Protein AF-A0A377LMZ3-F1 (afdb_monomer_lite)

Sequence (235 aa):
MSCTGVCRVRSGKPAIGLTKDKQGDSKVRIDGTDGHKVAELALLMPMQLITPEGFTLLNGGPKYRRAFLDWGCFHNEAGFFNAWSNLKRLLKQRNAALRQVTRYAQLRPWDMELIPLAEQISRWRAEYSAGIAEDMADTCKQFLPEFSLTFSFQRGWEKETDYAEVLERNFERDRMLTYTAHGPHKADFRIRADGAPVEDTLSRGQLKAPDVRAAPGAGGVPHPRKRATLPVPDR

Foldseek 3Di:
DKDKDWDDDPPDAWTWIWIADPVGDIWIDTNRDTDDDPVVVCVRDVDFDDDLVLLCCQQPPQQSVLVLLLVLLVVVPVCSVVLVVVLVVLQVVLLQVLQPDDDPVSSVVSCVSNQVSQVVNLVSSVVSQVVLQVQLQVQCCVLPVVWDKDKDKDQFDDPVDRVSCVCNVCSVVCSVVSGDNGTNSRIGIFMDTPNHGCNPVPDPVSSSRSSVCSRPPNPDDPDPDDDDDDDDDDD

Structure (mmCIF, N/CA/C/O backbone):
data_AF-A0A377LMZ3-F1
#
_entry.id   AF-A0A377LMZ3-F1
#
loop_
_atom_site.group_PDB
_atom_site.id
_atom_site.type_symbol
_atom_site.label_atom_id
_atom_site.label_alt_id
_atom_site.label_comp_id
_atom_site.label_asym_id
_atom_site.label_entity_id
_atom_site.label_seq_id
_atom_site.pdbx_PDB_ins_code
_atom_site.Cartn_x
_atom_site.Cartn_y
_atom_site.Cartn_z
_atom_site.occupancy
_atom_site.B_iso_or_equiv
_atom_site.auth_seq_id
_atom_site.auth_comp_id
_atom_site.auth_asym_id
_atom_site.auth_atom_id
_atom_site.pdbx_PDB_model_num
ATOM 1 N N . MET A 1 1 ? 25.902 10.892 24.818 1.00 48.25 1 MET A N 1
ATOM 2 C CA . MET A 1 1 ? 24.601 10.549 25.426 1.00 48.25 1 MET A CA 1
ATOM 3 C C . MET A 1 1 ? 23.815 9.700 24.450 1.00 48.25 1 MET A C 1
ATOM 5 O O . MET A 1 1 ? 23.139 10.237 23.585 1.00 48.25 1 MET A O 1
ATOM 9 N N . SER A 1 2 ? 24.025 8.391 24.536 1.00 39.91 2 SER A N 1
ATOM 10 C CA . SER A 1 2 ? 23.136 7.352 24.019 1.00 39.91 2 SER A CA 1
ATOM 11 C C . SER A 1 2 ? 22.056 7.090 25.070 1.00 39.91 2 SER A C 1
ATOM 13 O O . SER A 1 2 ? 22.340 7.192 26.264 1.00 39.91 2 SER A O 1
ATOM 15 N N . CYS A 1 3 ? 20.834 6.782 24.643 1.00 44.41 3 CYS A N 1
ATOM 16 C CA . CYS A 1 3 ? 19.772 6.349 25.548 1.00 44.41 3 CYS A CA 1
ATOM 17 C C . CYS A 1 3 ? 19.731 4.818 25.515 1.00 44.41 3 CYS A C 1
ATOM 19 O O . CYS A 1 3 ? 19.605 4.230 24.436 1.00 44.41 3 CYS A O 1
ATOM 21 N N . THR A 1 4 ? 19.877 4.183 26.676 1.00 47.16 4 THR A N 1
ATOM 22 C CA . THR A 1 4 ? 19.834 2.724 26.816 1.00 47.16 4 THR A CA 1
ATOM 23 C C . THR A 1 4 ? 18.648 2.359 27.692 1.00 47.16 4 THR A C 1
ATOM 25 O O . THR A 1 4 ? 18.601 2.744 28.858 1.00 47.16 4 THR A O 1
ATOM 28 N N . GLY A 1 5 ? 17.698 1.615 27.129 1.00 54.75 5 GLY A N 1
ATOM 29 C CA . GLY A 1 5 ? 16.582 1.026 27.860 1.00 54.75 5 GLY A CA 1
ATOM 30 C C . GLY A 1 5 ? 16.789 -0.477 28.000 1.00 54.75 5 GLY A C 1
ATOM 31 O O . GLY A 1 5 ? 17.019 -1.170 27.009 1.00 54.75 5 GLY A O 1
ATOM 32 N N . VAL A 1 6 ? 16.706 -0.994 29.225 1.00 55.31 6 VAL A N 1
ATOM 33 C CA . VAL A 1 6 ? 16.722 -2.437 29.496 1.00 55.31 6 VAL A CA 1
ATOM 34 C C . VAL A 1 6 ? 15.388 -2.802 30.124 1.00 55.31 6 VAL A C 1
ATOM 36 O O . VAL A 1 6 ? 15.045 -2.289 31.188 1.00 55.31 6 VAL A O 1
ATOM 39 N N . CYS A 1 7 ? 14.632 -3.681 29.469 1.00 55.28 7 CYS A N 1
ATOM 40 C CA . CYS A 1 7 ? 13.392 -4.217 30.012 1.00 55.28 7 CYS A CA 1
ATOM 41 C C . CYS A 1 7 ? 13.627 -5.674 30.409 1.00 55.28 7 CYS A C 1
ATOM 43 O O . CYS A 1 7 ? 14.009 -6.509 29.587 1.00 55.28 7 CYS A O 1
ATOM 45 N N . ARG A 1 8 ? 13.418 -5.982 31.691 1.00 53.78 8 ARG A N 1
ATOM 46 C CA . ARG A 1 8 ? 13.524 -7.341 32.221 1.00 53.78 8 ARG A CA 1
ATOM 47 C C . ARG A 1 8 ? 12.121 -7.809 32.599 1.00 53.78 8 ARG A C 1
ATOM 49 O O . ARG A 1 8 ? 11.557 -7.347 33.588 1.00 53.78 8 ARG A O 1
ATOM 56 N N . VAL A 1 9 ? 11.540 -8.694 31.793 1.00 55.03 9 VAL A N 1
ATOM 57 C CA .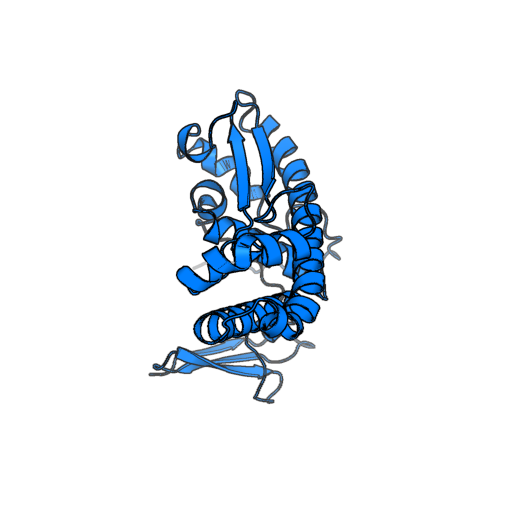 VAL A 1 9 ? 10.220 -9.277 32.071 1.00 55.03 9 VAL A CA 1
ATOM 58 C C . VAL A 1 9 ? 10.392 -10.433 33.073 1.00 55.03 9 VAL A C 1
ATOM 60 O O . VAL A 1 9 ? 11.371 -11.172 33.000 1.00 55.03 9 VAL A O 1
ATOM 63 N N . ARG A 1 10 ? 9.495 -10.562 34.065 1.00 49.09 10 ARG A N 1
ATOM 64 C CA . ARG A 1 10 ? 9.593 -11.569 35.149 1.00 49.09 10 ARG A CA 1
ATOM 65 C C . ARG A 1 10 ? 9.700 -13.017 34.625 1.00 49.09 10 ARG A C 1
ATOM 67 O O . ARG A 1 10 ? 9.138 -13.341 33.585 1.00 49.09 10 ARG A O 1
ATOM 74 N N . SER A 1 11 ? 10.414 -13.835 35.411 1.00 45.69 11 SER A N 1
ATOM 75 C CA . SER A 1 11 ? 10.822 -15.247 35.240 1.00 45.69 11 SER A CA 1
ATOM 76 C C . SER A 1 11 ? 10.240 -16.018 34.044 1.00 45.69 11 SER A C 1
ATOM 78 O O . SER A 1 11 ? 9.044 -16.308 34.009 1.00 45.69 11 SER A O 1
ATOM 80 N N . GLY A 1 12 ? 11.132 -16.440 33.138 1.00 57.97 12 GLY A N 1
ATOM 81 C CA . GLY A 1 12 ? 10.846 -17.344 32.014 1.00 57.97 12 GLY A CA 1
ATOM 82 C C . GLY A 1 12 ? 10.756 -16.680 30.635 1.00 57.97 12 GLY A C 1
ATOM 83 O O . GLY A 1 12 ? 10.455 -17.366 29.665 1.00 57.97 12 GLY A O 1
ATOM 84 N N . LYS A 1 13 ? 11.003 -15.367 30.526 1.00 63.09 13 LYS A N 1
ATOM 85 C CA . LYS A 1 13 ? 11.008 -14.619 29.256 1.00 63.09 13 LYS A CA 1
ATOM 86 C C . LYS A 1 13 ? 12.387 -14.007 28.966 1.00 63.09 13 LYS A C 1
ATOM 88 O O . LYS A 1 13 ? 13.080 -13.664 29.928 1.00 63.09 13 LYS A O 1
ATOM 93 N N . PRO A 1 14 ? 12.762 -13.850 27.682 1.00 70.06 14 PRO A N 1
ATOM 94 C CA . PRO A 1 14 ? 14.078 -13.359 27.294 1.00 70.06 14 PRO A CA 1
ATOM 95 C C . PRO A 1 14 ? 14.317 -11.920 27.774 1.00 70.06 14 PRO A C 1
ATOM 97 O O . PRO A 1 14 ? 13.410 -11.082 27.757 1.00 70.06 14 PRO A O 1
ATOM 100 N N . ALA A 1 15 ? 15.540 -11.621 28.207 1.00 73.56 15 ALA A N 1
ATOM 101 C CA . ALA A 1 15 ? 15.971 -10.281 28.587 1.00 73.56 15 ALA A CA 1
ATOM 102 C C . ALA A 1 15 ? 16.190 -9.422 27.336 1.00 73.56 15 ALA A C 1
ATOM 104 O O . ALA A 1 15 ? 16.915 -9.820 26.428 1.00 73.56 15 ALA A O 1
ATOM 105 N N . ILE A 1 16 ? 15.600 -8.225 27.295 1.00 77.06 16 ILE A N 1
ATOM 106 C CA . ILE A 1 16 ? 15.625 -7.364 26.108 1.00 77.06 16 ILE A CA 1
ATOM 107 C C . ILE A 1 16 ? 16.355 -6.053 26.414 1.00 77.06 16 ILE A C 1
ATOM 109 O O . ILE A 1 16 ? 16.041 -5.349 27.379 1.00 77.06 16 ILE A O 1
ATOM 113 N N . GLY A 1 17 ? 17.319 -5.706 25.563 1.00 76.75 17 GLY A N 1
ATOM 114 C CA . GLY A 1 17 ? 18.027 -4.430 25.566 1.00 76.75 17 GLY A CA 1
ATOM 115 C C . GLY A 1 17 ? 17.831 -3.683 24.250 1.00 76.75 17 GLY A C 1
ATOM 116 O O . GLY A 1 17 ? 17.966 -4.264 23.175 1.00 76.75 17 GLY A O 1
ATOM 117 N N . LEU A 1 18 ? 17.544 -2.386 24.331 1.00 80.38 18 LEU A N 1
ATOM 118 C CA . LEU A 1 18 ? 17.517 -1.485 23.182 1.00 80.38 18 LEU A CA 1
ATOM 119 C C . LEU A 1 18 ? 18.403 -0.277 23.487 1.00 80.38 18 LEU A C 1
ATOM 121 O O . LEU A 1 18 ? 18.153 0.474 24.432 1.00 80.38 18 LEU A O 1
ATOM 125 N N . THR A 1 19 ? 19.419 -0.074 22.657 1.00 79.50 19 THR A N 1
ATOM 126 C CA . THR A 1 19 ? 20.294 1.098 22.719 1.00 79.50 19 THR A CA 1
ATOM 127 C C . THR A 1 19 ? 20.114 1.901 21.450 1.00 79.50 19 THR A C 1
ATOM 129 O O . THR A 1 19 ? 20.263 1.358 20.356 1.00 79.50 19 THR A O 1
ATOM 132 N N . LYS A 1 20 ? 19.838 3.197 21.586 1.00 78.62 20 LYS A N 1
ATOM 133 C CA . LYS A 1 20 ? 19.799 4.118 20.452 1.00 78.62 20 LYS A CA 1
ATOM 134 C C . LYS A 1 20 ? 20.923 5.134 20.577 1.00 78.62 20 LYS A C 1
ATOM 136 O O . LYS A 1 20 ? 21.078 5.778 21.623 1.00 78.62 20 LYS A O 1
ATOM 141 N N . ASP A 1 21 ? 21.731 5.246 19.533 1.00 78.44 21 ASP A N 1
ATOM 142 C CA . ASP A 1 21 ? 22.785 6.249 19.479 1.00 78.44 21 ASP A CA 1
ATOM 143 C C . ASP A 1 21 ? 22.263 7.606 18.976 1.00 78.44 21 ASP A C 1
ATOM 145 O O . ASP A 1 21 ? 21.092 7.771 18.624 1.00 78.44 21 ASP A O 1
ATOM 149 N N . LYS A 1 22 ? 23.139 8.616 18.984 1.00 72.44 22 LYS A N 1
ATOM 150 C CA . LYS A 1 22 ? 22.799 9.974 18.534 1.00 72.44 22 LYS A CA 1
ATOM 151 C C . LYS A 1 22 ? 22.631 10.093 17.017 1.00 72.44 22 LYS A C 1
ATOM 153 O O . LYS A 1 22 ? 22.067 11.083 16.565 1.00 72.44 22 LYS A O 1
ATOM 158 N N . GLN A 1 23 ? 23.144 9.133 16.253 1.00 73.25 23 GLN A N 1
ATOM 159 C CA . GLN A 1 23 ? 23.053 9.098 14.792 1.00 73.25 23 GLN A CA 1
ATOM 160 C C . GLN A 1 23 ? 21.750 8.421 14.334 1.00 73.25 23 GLN A C 1
ATOM 162 O O . GLN A 1 23 ? 21.361 8.544 13.176 1.00 73.25 23 GLN A O 1
ATOM 167 N N . GLY A 1 24 ? 21.016 7.811 15.272 1.00 67.19 24 GLY A N 1
ATOM 168 C CA . GLY A 1 24 ? 19.709 7.200 15.062 1.00 67.19 24 GLY A CA 1
ATOM 169 C C . GLY A 1 24 ? 19.762 5.678 14.963 1.00 67.19 24 GLY A C 1
ATOM 170 O O . GLY A 1 24 ? 18.698 5.050 14.910 1.00 67.19 24 GLY A O 1
ATOM 171 N N . ASP A 1 25 ? 20.957 5.088 15.005 1.00 74.12 25 ASP A N 1
ATOM 172 C CA . ASP A 1 25 ? 21.132 3.650 14.912 1.00 74.12 25 ASP A CA 1
ATOM 173 C C . ASP A 1 25 ? 20.669 2.974 16.198 1.00 74.12 25 ASP A C 1
ATOM 175 O O . ASP A 1 25 ? 20.927 3.410 17.325 1.00 74.12 25 ASP A O 1
ATOM 179 N N . SER A 1 26 ? 19.916 1.895 16.003 1.00 78.81 26 SER A N 1
ATOM 180 C CA . SER A 1 26 ? 19.305 1.117 17.072 1.00 78.81 26 SER A CA 1
ATOM 181 C C . SER A 1 26 ? 19.997 -0.237 17.159 1.00 78.81 26 SER A C 1
ATOM 183 O O . SER A 1 26 ? 19.956 -1.017 16.210 1.00 78.81 26 SER A O 1
ATOM 185 N N . LYS A 1 27 ? 20.619 -0.524 18.304 1.00 78.62 27 LYS A N 1
ATOM 186 C CA . LYS A 1 27 ? 21.172 -1.838 18.638 1.00 78.62 27 LYS A CA 1
ATOM 187 C C . LYS A 1 27 ? 20.204 -2.570 19.552 1.00 78.62 27 LYS A C 1
ATOM 189 O O . LYS A 1 27 ? 19.821 -2.047 20.598 1.00 78.62 27 LYS A O 1
ATOM 194 N N . VAL A 1 28 ? 19.828 -3.773 19.144 1.00 82.31 28 VAL A N 1
ATOM 195 C CA . VAL A 1 28 ? 18.911 -4.641 19.878 1.00 82.31 28 VAL A CA 1
ATOM 196 C C . VAL A 1 28 ? 19.675 -5.834 20.418 1.00 82.31 28 VAL A C 1
ATOM 198 O O . VAL A 1 28 ? 20.457 -6.446 19.689 1.00 82.31 28 VAL A O 1
ATOM 201 N N . ARG A 1 29 ? 19.401 -6.165 21.679 1.00 79.62 29 ARG A N 1
ATOM 202 C CA . ARG A 1 29 ? 19.954 -7.311 22.386 1.00 79.62 29 ARG A CA 1
ATOM 203 C C . ARG A 1 29 ? 18.831 -8.171 22.953 1.00 79.62 29 ARG A C 1
ATOM 205 O O . ARG A 1 29 ? 17.946 -7.635 23.617 1.00 79.62 29 ARG A O 1
ATOM 212 N N . ILE A 1 30 ? 18.877 -9.478 22.717 1.00 79.38 30 ILE A N 1
ATOM 213 C CA . ILE A 1 30 ? 17.914 -10.460 23.241 1.00 79.38 30 ILE A CA 1
ATOM 214 C C . ILE A 1 30 ? 18.735 -11.542 23.949 1.00 79.38 30 ILE A C 1
ATOM 216 O O . ILE A 1 30 ? 19.643 -12.086 23.347 1.00 79.38 30 ILE A O 1
ATOM 220 N N . ASP A 1 31 ? 18.522 -11.787 25.243 1.00 75.19 31 ASP A N 1
ATOM 221 C CA . ASP A 1 31 ? 19.286 -12.765 26.049 1.00 75.19 31 ASP A CA 1
ATOM 222 C C . ASP A 1 31 ? 20.820 -12.662 25.943 1.00 75.19 31 ASP A C 1
ATOM 224 O O . ASP A 1 31 ? 21.558 -13.629 26.116 1.00 75.19 31 ASP A O 1
ATOM 228 N N . GLY A 1 32 ? 21.328 -11.453 25.698 1.00 71.31 32 GLY A N 1
ATOM 229 C CA . GLY A 1 32 ? 22.763 -11.202 25.572 1.00 71.31 32 GLY A CA 1
ATOM 230 C C . GLY A 1 32 ? 23.310 -11.279 24.144 1.00 71.31 32 GLY A C 1
ATOM 231 O O . GLY A 1 32 ? 24.444 -10.849 23.943 1.00 71.31 32 GLY A O 1
ATOM 232 N N . THR A 1 33 ? 22.529 -11.731 23.157 1.00 76.12 33 THR A N 1
ATOM 233 C CA . THR A 1 33 ? 22.937 -11.752 21.743 1.00 76.12 33 THR A CA 1
ATOM 234 C C . THR A 1 33 ? 22.583 -10.448 21.033 1.00 76.12 33 THR A C 1
ATOM 236 O O . THR A 1 33 ? 21.499 -9.900 21.228 1.00 76.12 33 THR A O 1
ATOM 239 N N . ASP A 1 34 ? 23.512 -9.938 20.219 1.00 77.56 34 ASP A N 1
ATOM 240 C CA . ASP A 1 34 ? 23.347 -8.737 19.388 1.00 77.56 34 ASP A CA 1
ATOM 241 C C . ASP A 1 34 ? 22.956 -9.111 17.942 1.00 77.56 34 ASP A C 1
ATOM 243 O O . ASP A 1 34 ? 23.071 -10.262 17.530 1.00 77.56 34 ASP A O 1
ATOM 247 N N . GLY A 1 35 ? 22.532 -8.124 17.142 1.00 72.06 35 GLY A N 1
ATOM 248 C CA . GLY A 1 35 ? 22.248 -8.301 15.705 1.00 72.06 35 GLY A CA 1
ATOM 249 C C . GLY A 1 35 ? 20.771 -8.507 15.357 1.00 72.06 35 GLY A C 1
ATOM 250 O O . GLY A 1 35 ? 20.427 -8.664 14.187 1.00 72.06 35 GLY A O 1
ATOM 251 N N . HIS A 1 36 ? 19.896 -8.446 16.357 1.00 73.81 36 HIS A N 1
ATOM 252 C CA . HIS A 1 36 ? 18.453 -8.541 16.170 1.00 73.81 36 HIS A CA 1
ATOM 253 C C . HIS A 1 36 ? 17.871 -7.257 15.576 1.00 73.81 36 HIS A C 1
ATOM 255 O O . HIS A 1 36 ? 18.342 -6.143 15.833 1.00 73.81 36 HIS A O 1
ATOM 261 N N . LYS A 1 37 ? 16.806 -7.387 14.787 1.00 73.88 37 LYS A N 1
ATOM 262 C CA . LYS A 1 37 ? 16.045 -6.228 14.309 1.00 73.88 37 LYS A CA 1
ATOM 263 C C . LYS A 1 37 ? 15.103 -5.740 15.405 1.00 73.88 37 LYS A C 1
ATOM 265 O O . LYS A 1 37 ? 14.508 -6.535 16.121 1.00 73.88 37 LYS A O 1
ATOM 270 N N . VAL A 1 38 ? 14.866 -4.427 15.472 1.00 72.69 38 VAL A N 1
ATOM 271 C CA . VAL A 1 38 ? 13.886 -3.827 16.410 1.00 72.69 38 VAL A CA 1
ATOM 272 C C . VAL A 1 38 ? 12.502 -4.470 16.269 1.00 72.69 38 VAL A C 1
ATOM 274 O O . VAL A 1 38 ? 11.791 -4.623 17.253 1.00 72.69 38 VAL A O 1
ATOM 277 N N . ALA A 1 39 ? 12.140 -4.910 15.063 1.00 70.75 39 ALA A N 1
ATOM 278 C CA . ALA A 1 39 ? 10.884 -5.605 14.808 1.00 70.75 39 ALA A CA 1
ATOM 279 C C . ALA A 1 39 ? 10.769 -6.981 15.491 1.00 70.75 39 ALA A C 1
ATOM 281 O O . ALA A 1 39 ? 9.661 -7.392 15.814 1.00 70.75 39 ALA A O 1
ATOM 282 N N . GLU A 1 40 ? 11.878 -7.679 15.757 1.00 71.69 40 GLU A N 1
ATOM 283 C CA . GLU A 1 40 ? 11.852 -8.958 16.486 1.00 71.69 40 GLU A CA 1
ATOM 284 C C . GLU A 1 40 ? 11.408 -8.759 17.942 1.00 71.69 40 GLU A C 1
ATOM 286 O O . GLU A 1 40 ? 10.761 -9.629 18.520 1.00 71.69 40 GLU A O 1
ATOM 291 N N . LEU A 1 41 ? 11.659 -7.576 18.517 1.00 71.94 41 LEU A N 1
ATOM 292 C CA . LEU A 1 41 ? 11.175 -7.233 19.856 1.00 71.94 41 LEU A CA 1
ATOM 293 C C . LEU A 1 41 ? 9.648 -7.194 19.935 1.00 71.94 41 LEU A C 1
ATOM 295 O O . LEU A 1 41 ? 9.091 -7.543 20.974 1.00 71.94 41 LEU A O 1
ATOM 299 N N . ALA A 1 42 ? 8.977 -6.800 18.849 1.00 67.19 42 ALA A N 1
ATOM 300 C CA . ALA A 1 42 ? 7.519 -6.735 18.802 1.00 67.19 42 ALA A CA 1
ATOM 301 C C . ALA A 1 42 ? 6.871 -8.129 18.896 1.00 67.19 42 ALA A C 1
ATOM 303 O O . ALA A 1 42 ? 5.760 -8.246 19.400 1.00 67.19 42 ALA A O 1
ATOM 304 N N . LEU A 1 43 ? 7.579 -9.190 18.483 1.00 67.50 43 LEU A N 1
ATOM 305 C CA . LEU A 1 43 ? 7.120 -10.578 18.631 1.00 67.50 43 LEU A CA 1
ATOM 306 C C . LEU A 1 43 ? 7.296 -11.103 20.065 1.00 67.50 43 LEU A C 1
ATOM 308 O O . LEU A 1 43 ? 6.503 -11.915 20.534 1.00 67.50 43 LEU A O 1
ATOM 312 N N . LEU A 1 44 ? 8.334 -10.645 20.772 1.00 69.88 44 LEU A N 1
ATOM 313 C CA . LEU A 1 44 ? 8.655 -11.097 22.132 1.00 69.88 44 LEU A CA 1
ATOM 314 C C . LEU A 1 44 ? 7.890 -10.337 23.219 1.00 69.88 44 LEU A C 1
ATOM 316 O O . LEU A 1 44 ? 7.664 -10.861 24.315 1.00 69.88 44 LEU A O 1
ATOM 320 N N . MET A 1 45 ? 7.497 -9.100 22.925 1.00 65.44 45 MET A N 1
ATOM 321 C CA . MET A 1 45 ? 6.750 -8.239 23.830 1.00 65.44 45 MET A CA 1
ATOM 322 C C . MET A 1 45 ? 5.464 -7.761 23.156 1.00 65.44 45 MET A C 1
ATOM 324 O O . MET A 1 45 ? 5.449 -6.663 22.600 1.00 65.44 45 MET A O 1
ATOM 328 N N . PRO A 1 46 ? 4.367 -8.537 23.242 1.00 57.75 46 PRO A N 1
ATOM 329 C CA . PRO A 1 46 ? 3.050 -8.018 22.906 1.00 57.75 46 PRO A CA 1
ATOM 330 C C . PRO A 1 46 ? 2.717 -6.899 23.899 1.00 57.75 46 PRO A C 1
ATOM 332 O O . PRO A 1 46 ? 2.347 -7.146 25.048 1.00 57.75 46 PRO A O 1
ATOM 335 N N . MET A 1 47 ? 2.937 -5.658 23.473 1.00 54.66 47 MET A N 1
ATOM 336 C CA . MET A 1 47 ? 2.690 -4.452 24.251 1.00 54.66 47 MET A CA 1
ATOM 337 C C . MET A 1 47 ? 1.624 -3.621 23.545 1.00 54.66 47 MET A C 1
ATOM 339 O O . MET A 1 47 ? 1.780 -3.247 22.385 1.00 54.66 47 MET A O 1
ATOM 343 N N . GLN A 1 48 ? 0.537 -3.329 24.253 1.00 48.56 48 GLN A N 1
ATOM 344 C CA . GLN A 1 48 ? -0.504 -2.440 23.761 1.00 48.56 48 GLN A CA 1
ATOM 345 C C . GLN A 1 48 ? -0.235 -1.040 24.308 1.00 48.56 48 GLN A C 1
ATOM 347 O O . GLN A 1 48 ? -0.348 -0.796 25.509 1.00 48.56 48 GLN A O 1
ATOM 352 N N . LEU A 1 49 ? 0.160 -0.128 23.424 1.00 46.19 49 LEU A N 1
ATOM 353 C CA . LEU A 1 49 ? 0.301 1.280 23.761 1.00 46.19 49 LEU A CA 1
ATOM 354 C C . LEU A 1 49 ? -1.052 1.964 23.537 1.00 46.19 49 LEU A C 1
ATOM 356 O O . LEU A 1 49 ? -1.484 2.123 22.400 1.00 46.19 49 LEU A O 1
ATOM 360 N N . ILE A 1 50 ? -1.719 2.353 24.622 1.00 44.94 50 ILE A N 1
ATOM 361 C CA . ILE A 1 50 ? -2.913 3.202 24.567 1.00 44.94 50 ILE A CA 1
ATOM 362 C C . ILE A 1 50 ? -2.425 4.637 24.719 1.00 44.94 50 ILE A C 1
ATOM 364 O O . ILE A 1 50 ? -2.190 5.101 25.835 1.00 44.94 50 ILE A O 1
ATOM 368 N N . THR A 1 51 ? -2.216 5.325 23.603 1.00 46.34 51 THR A N 1
ATOM 369 C CA . THR A 1 51 ? -1.963 6.765 23.629 1.00 46.34 51 THR A CA 1
ATOM 370 C C . THR A 1 51 ? -3.235 7.551 23.305 1.00 46.34 51 THR A C 1
ATOM 372 O O . THR A 1 51 ? -4.129 7.031 22.636 1.00 46.34 51 THR A O 1
ATOM 375 N N . PRO A 1 52 ? -3.342 8.822 23.735 1.00 42.59 52 PRO A N 1
ATOM 376 C CA . PRO A 1 52 ? -4.449 9.708 23.362 1.00 42.59 52 PRO A CA 1
ATOM 377 C C . PRO A 1 52 ? -4.547 10.000 21.850 1.00 42.59 52 PRO A C 1
ATOM 379 O O . PRO A 1 52 ? -5.447 10.727 21.435 1.00 42.59 52 PRO A O 1
ATOM 382 N N . GLU A 1 53 ? -3.621 9.484 21.029 1.00 46.56 53 GLU A N 1
ATOM 383 C CA . GLU A 1 53 ? -3.493 9.792 19.600 1.00 46.56 53 GLU A CA 1
ATOM 384 C C . GLU A 1 53 ? -4.250 8.844 18.659 1.00 46.56 53 GLU A C 1
ATOM 386 O O . GLU A 1 53 ? -4.042 8.926 17.444 1.00 46.56 53 GLU A O 1
ATOM 391 N N . GLY A 1 54 ? -5.143 7.978 19.146 1.00 49.47 54 GLY A N 1
ATOM 392 C CA . GLY A 1 54 ? -6.001 7.174 18.258 1.00 49.47 54 GLY A CA 1
ATOM 393 C C . GLY A 1 54 ? -6.817 8.034 17.260 1.00 49.47 54 GLY A C 1
ATOM 394 O O . GLY A 1 54 ? -7.087 7.631 16.127 1.00 49.47 54 GLY A O 1
ATOM 395 N N . PHE A 1 55 ? -7.001 9.318 17.591 1.00 50.44 55 PHE A N 1
ATOM 396 C CA . PHE A 1 55 ? -7.447 10.410 16.719 1.00 50.44 55 PHE A CA 1
ATOM 397 C C . PHE A 1 55 ? -6.765 10.442 15.335 1.00 50.44 55 PHE A C 1
ATOM 399 O O . PHE A 1 55 ? -7.338 10.917 14.356 1.00 50.44 55 PHE A O 1
ATOM 406 N N . THR A 1 56 ? -5.541 9.922 15.227 1.00 58.28 56 THR A N 1
ATOM 407 C CA . THR A 1 56 ? -4.748 9.885 13.991 1.00 58.28 56 THR A CA 1
ATOM 408 C C . THR A 1 56 ? -5.268 8.857 12.978 1.00 58.28 56 THR A C 1
ATOM 410 O O . THR A 1 56 ? -4.956 8.966 11.795 1.00 58.28 56 THR A O 1
ATOM 413 N N . LEU A 1 57 ? -6.071 7.868 13.387 1.00 63.53 57 LEU A N 1
ATOM 414 C CA . LEU A 1 57 ? -6.725 6.966 12.433 1.00 63.53 57 LEU A CA 1
ATOM 415 C C . LEU A 1 57 ? -7.820 7.697 11.648 1.00 63.53 57 LEU A C 1
ATOM 417 O O . LEU A 1 57 ? -7.941 7.507 10.440 1.00 63.53 57 LEU A O 1
ATOM 421 N N . LEU A 1 58 ? -8.589 8.545 12.333 1.00 64.00 58 LEU A N 1
ATOM 422 C CA . LEU A 1 58 ? -9.702 9.274 11.734 1.00 64.00 58 LEU A CA 1
ATOM 423 C C . LEU A 1 58 ? -9.226 10.553 11.040 1.00 64.00 58 LEU A C 1
ATOM 425 O O . LEU A 1 58 ? -9.585 10.759 9.892 1.00 64.00 58 LEU A O 1
ATOM 429 N N . ASN A 1 59 ? -8.349 11.339 11.671 1.00 64.50 59 ASN A N 1
ATOM 430 C CA . ASN A 1 59 ? -7.896 12.636 11.142 1.00 64.50 59 ASN A CA 1
ATOM 431 C C . ASN A 1 59 ? -6.509 12.603 10.490 1.00 64.50 59 ASN A C 1
ATOM 433 O O . ASN A 1 59 ? -6.016 13.614 9.988 1.00 64.50 59 ASN A O 1
ATOM 437 N N . GLY A 1 60 ? -5.812 11.470 10.551 1.00 65.81 60 GLY A N 1
ATOM 438 C CA . GLY A 1 60 ? -4.531 11.319 9.880 1.00 65.81 60 GLY A CA 1
ATOM 439 C C . GLY A 1 60 ? -4.735 10.963 8.416 1.00 65.81 60 GLY A C 1
ATOM 440 O O . GLY A 1 60 ? -5.544 10.105 8.074 1.00 65.81 60 GLY A O 1
ATOM 441 N N . GLY A 1 61 ? -3.930 11.568 7.541 1.00 80.88 61 GLY A N 1
ATOM 442 C CA . GLY A 1 61 ? -3.945 11.225 6.122 1.00 80.88 61 GLY A CA 1
ATOM 443 C C . GLY A 1 61 ? -3.594 9.748 5.844 1.00 80.88 61 GLY A C 1
ATOM 444 O O . GLY A 1 61 ? -3.144 9.021 6.738 1.00 80.88 61 GLY A O 1
ATOM 445 N N . PRO A 1 62 ? -3.668 9.301 4.574 1.00 86.00 62 PRO A N 1
ATOM 446 C CA . PRO A 1 62 ? -3.548 7.888 4.176 1.00 86.00 62 PRO A CA 1
ATOM 447 C C . PRO A 1 62 ? -2.310 7.147 4.707 1.00 86.00 62 PRO A C 1
ATOM 449 O O . PRO A 1 62 ? -2.303 5.926 4.847 1.00 86.00 62 PRO A O 1
ATOM 452 N N . LYS A 1 63 ? -1.227 7.877 5.008 1.00 85.00 63 LYS A N 1
ATOM 453 C CA . LYS A 1 63 ? -0.014 7.326 5.624 1.00 85.00 63 LYS A CA 1
ATOM 454 C C . LYS A 1 63 ? -0.293 6.701 6.995 1.00 85.00 63 LYS A C 1
ATOM 456 O O . LYS A 1 63 ? 0.220 5.618 7.258 1.00 85.00 63 LYS A O 1
ATOM 461 N N . TYR A 1 64 ? -1.064 7.375 7.845 1.00 83.06 64 TYR A N 1
ATOM 462 C CA . TYR A 1 64 ? -1.359 6.911 9.200 1.00 83.06 64 TYR A CA 1
ATOM 463 C C . TYR A 1 64 ? -2.344 5.747 9.180 1.00 83.06 64 TYR A C 1
ATOM 465 O O . TYR A 1 64 ? -2.088 4.727 9.811 1.00 83.06 64 TYR A O 1
ATOM 473 N N . ARG A 1 65 ? -3.389 5.839 8.353 1.00 86.69 65 ARG A N 1
ATOM 474 C CA . ARG A 1 65 ? -4.376 4.763 8.178 1.00 86.69 65 ARG A CA 1
ATOM 475 C C . ARG A 1 65 ? -3.754 3.477 7.639 1.00 86.69 65 ARG A C 1
ATOM 477 O O . ARG A 1 65 ? -4.020 2.397 8.155 1.00 86.69 65 ARG A O 1
ATOM 484 N N . ARG A 1 66 ? -2.833 3.580 6.672 1.00 90.44 66 ARG A N 1
ATOM 485 C CA . ARG A 1 66 ? -2.026 2.426 6.241 1.00 90.44 66 ARG A CA 1
ATOM 486 C C . ARG A 1 66 ? -1.147 1.868 7.351 1.00 90.44 66 ARG A C 1
ATOM 488 O O . ARG A 1 66 ? -1.048 0.657 7.461 1.00 90.44 66 ARG A O 1
ATOM 495 N N . ALA A 1 67 ? -0.488 2.723 8.133 1.00 85.88 67 ALA A N 1
ATOM 496 C CA . ALA A 1 67 ? 0.370 2.265 9.224 1.00 85.88 67 ALA A CA 1
ATOM 497 C C . ALA A 1 67 ? -0.437 1.523 10.301 1.00 85.88 67 ALA A C 1
ATOM 499 O O . ALA A 1 67 ? 0.032 0.513 10.816 1.00 85.88 67 ALA A O 1
ATOM 500 N N . PHE A 1 68 ? -1.659 1.981 10.581 1.00 84.94 68 PHE A N 1
ATOM 501 C CA . PHE A 1 68 ? -2.604 1.292 11.454 1.00 84.94 68 PHE A CA 1
ATOM 502 C C . PHE A 1 68 ? -2.994 -0.087 10.904 1.00 84.94 68 PHE A C 1
ATOM 504 O O . PHE A 1 68 ? -2.883 -1.079 11.622 1.00 84.94 68 PHE A O 1
ATOM 511 N N . LEU A 1 69 ? -3.371 -0.176 9.621 1.00 88.88 69 LEU A N 1
ATOM 512 C CA . LEU A 1 69 ? -3.654 -1.468 8.987 1.00 88.88 69 LEU A CA 1
ATOM 513 C C . LEU A 1 69 ? -2.435 -2.399 9.013 1.00 88.88 69 LEU A C 1
ATOM 515 O O . LEU A 1 69 ? -2.575 -3.571 9.342 1.00 88.88 69 LEU A O 1
ATOM 519 N N . ASP A 1 70 ? -1.244 -1.883 8.699 1.00 89.06 70 ASP A N 1
ATOM 520 C CA . ASP A 1 70 ? 0.005 -2.654 8.713 1.00 89.06 70 ASP A CA 1
ATOM 521 C C . ASP A 1 70 ? 0.317 -3.199 10.108 1.00 89.06 70 ASP A C 1
ATOM 523 O O . ASP A 1 70 ? 0.773 -4.333 10.240 1.00 89.06 70 ASP A O 1
ATOM 527 N N . TRP A 1 71 ? 0.059 -2.405 11.149 1.00 84.81 71 TRP A N 1
ATOM 528 C CA . TRP A 1 71 ? 0.246 -2.819 12.535 1.00 84.81 71 TRP A CA 1
ATOM 529 C C . TRP A 1 71 ? -0.743 -3.910 12.942 1.00 84.81 71 TRP A C 1
ATOM 531 O O . TRP A 1 71 ? -0.353 -4.886 13.575 1.00 84.81 71 TRP A O 1
ATOM 541 N N . GLY A 1 72 ? -2.006 -3.786 12.547 1.00 84.50 72 GLY A N 1
ATOM 542 C CA . GLY A 1 72 ? -3.003 -4.815 12.810 1.00 84.50 72 GLY A CA 1
ATOM 543 C C . GLY A 1 72 ? -2.725 -6.129 12.079 1.00 84.50 72 GLY A C 1
ATOM 544 O O . GLY A 1 72 ? -2.699 -7.190 12.700 1.00 84.50 72 GLY A O 1
ATOM 545 N N . CYS A 1 73 ? -2.384 -6.056 10.790 1.00 89.25 73 CYS A N 1
ATOM 546 C CA . CYS A 1 73 ? -1.995 -7.232 10.011 1.00 89.25 73 CYS A CA 1
ATOM 547 C C . CYS A 1 73 ? -0.735 -7.899 10.579 1.00 89.25 73 CYS A C 1
ATOM 549 O O . CYS A 1 73 ? -0.652 -9.120 10.600 1.00 89.25 73 CYS A O 1
ATOM 551 N N . PHE A 1 74 ? 0.231 -7.122 11.082 1.00 85.56 74 PHE A N 1
ATOM 552 C CA . PHE A 1 74 ? 1.426 -7.659 11.740 1.00 85.56 74 PHE A CA 1
ATOM 553 C C . PHE A 1 74 ? 1.098 -8.561 12.942 1.00 85.56 74 PHE A C 1
ATOM 555 O O . PHE A 1 74 ? 1.788 -9.555 13.149 1.00 85.56 74 PHE A O 1
ATOM 562 N N . HIS A 1 75 ? 0.058 -8.235 13.715 1.00 80.12 75 HIS A N 1
ATOM 563 C CA . HIS A 1 75 ? -0.358 -9.047 14.863 1.00 80.12 75 HIS A CA 1
ATOM 564 C C . HIS A 1 75 ? -1.231 -10.241 14.469 1.00 80.12 75 HIS A C 1
ATOM 566 O O . HIS A 1 75 ? -1.208 -11.252 15.168 1.00 80.12 75 HIS A O 1
ATOM 572 N N . ASN A 1 76 ? -1.992 -10.131 13.377 1.00 81.75 76 ASN A N 1
ATOM 573 C CA . ASN A 1 76 ? -2.886 -11.196 12.921 1.00 81.75 76 ASN A CA 1
ATOM 574 C C . ASN A 1 76 ? -2.163 -12.264 12.086 1.00 81.75 76 ASN A C 1
ATOM 576 O O . ASN A 1 76 ? -2.487 -13.443 12.160 1.00 81.75 76 ASN A O 1
ATOM 580 N N . GLU A 1 77 ? -1.159 -11.857 11.308 1.00 89.38 77 GLU A N 1
ATOM 581 C CA . GLU A 1 77 ? -0.549 -12.678 10.267 1.00 89.38 77 GLU A CA 1
ATOM 582 C C . GLU A 1 77 ? 0.961 -12.819 10.488 1.00 89.38 77 GLU A C 1
ATOM 584 O O . GLU A 1 77 ? 1.743 -11.902 10.219 1.00 89.38 77 GLU A O 1
ATOM 589 N N . ALA A 1 78 ? 1.408 -14.009 10.900 1.00 85.38 78 ALA A N 1
ATOM 590 C CA . ALA A 1 78 ? 2.822 -14.280 11.193 1.00 85.38 78 ALA A CA 1
ATOM 591 C C . ALA A 1 78 ? 3.770 -13.986 10.006 1.00 85.38 78 ALA A C 1
ATOM 593 O O . ALA A 1 78 ? 4.932 -13.623 10.198 1.00 85.38 78 ALA A O 1
ATOM 594 N N . GLY A 1 79 ? 3.281 -14.118 8.766 1.00 90.44 79 GLY A N 1
ATOM 595 C CA . GLY A 1 79 ? 4.047 -13.855 7.543 1.00 90.44 79 GLY A CA 1
ATOM 596 C C . GLY A 1 79 ? 4.090 -12.387 7.103 1.00 90.44 79 GLY A C 1
ATOM 597 O O . GLY A 1 79 ? 4.898 -12.036 6.234 1.00 90.44 79 GLY A O 1
ATOM 598 N N . PHE A 1 80 ? 3.263 -11.515 7.690 1.00 91.75 80 PHE A N 1
ATOM 599 C CA . PHE A 1 80 ? 3.056 -10.156 7.187 1.00 91.75 80 PHE A CA 1
ATOM 600 C C . PHE A 1 80 ? 4.325 -9.315 7.221 1.00 91.75 80 PHE A C 1
ATOM 602 O O . PHE A 1 80 ? 4.662 -8.662 6.234 1.00 91.75 80 PHE A O 1
ATOM 609 N N . PHE A 1 81 ? 5.070 -9.363 8.328 1.00 89.19 81 PHE A N 1
ATOM 610 C CA . PHE A 1 81 ? 6.281 -8.557 8.490 1.00 89.19 81 PHE A CA 1
ATOM 611 C C . PHE A 1 81 ? 7.315 -8.826 7.393 1.00 89.19 81 PHE A C 1
ATOM 613 O O . PHE A 1 81 ? 7.866 -7.896 6.796 1.00 89.19 81 PHE A O 1
ATOM 620 N N . ASN A 1 82 ? 7.566 -10.107 7.116 1.00 93.19 82 ASN A N 1
ATOM 621 C CA . ASN A 1 82 ? 8.555 -10.527 6.132 1.00 93.19 82 ASN A CA 1
ATOM 622 C C . ASN A 1 82 ? 8.130 -10.105 4.725 1.00 93.19 82 ASN A C 1
ATOM 624 O O . ASN A 1 82 ? 8.924 -9.499 4.001 1.00 93.19 82 ASN A O 1
ATOM 628 N N . ALA A 1 83 ? 6.866 -10.345 4.368 1.00 94.75 83 ALA A N 1
ATOM 629 C CA . ALA A 1 83 ? 6.321 -9.921 3.086 1.00 94.75 83 ALA A CA 1
ATOM 630 C C . ALA A 1 83 ? 6.381 -8.394 2.920 1.00 94.75 83 ALA A C 1
ATOM 632 O O . ALA A 1 83 ? 6.857 -7.897 1.902 1.00 94.75 83 ALA A O 1
ATOM 633 N N . TRP A 1 84 ? 5.965 -7.638 3.938 1.00 94.62 84 TRP A N 1
ATOM 634 C CA . TRP A 1 84 ? 5.956 -6.174 3.935 1.00 94.62 84 TRP A CA 1
ATOM 635 C C . TRP A 1 84 ? 7.357 -5.569 3.822 1.00 94.62 84 TRP A C 1
ATOM 637 O O . TRP A 1 84 ? 7.574 -4.615 3.068 1.00 94.62 84 TRP A O 1
ATOM 647 N N . SER A 1 85 ? 8.330 -6.139 4.535 1.00 93.75 85 SER A N 1
ATOM 648 C CA . SER A 1 85 ? 9.734 -5.735 4.454 1.00 93.75 85 SER A CA 1
ATOM 649 C C . SER A 1 85 ? 10.299 -5.976 3.048 1.00 93.75 85 SER A C 1
ATOM 651 O O . SER A 1 85 ? 10.908 -5.077 2.454 1.00 93.75 85 SER A O 1
ATOM 653 N N . ASN A 1 86 ? 10.021 -7.150 2.472 1.00 95.62 86 ASN A N 1
ATOM 654 C CA . ASN A 1 86 ? 10.431 -7.498 1.112 1.00 95.62 86 ASN A CA 1
ATOM 655 C C . ASN A 1 86 ? 9.761 -6.598 0.066 1.00 95.62 86 ASN A C 1
ATOM 657 O O . ASN A 1 86 ? 10.456 -6.083 -0.809 1.00 95.62 86 ASN A O 1
ATOM 661 N N . LEU A 1 87 ? 8.461 -6.318 0.206 1.00 96.50 87 LEU A N 1
ATOM 662 C CA . LEU A 1 87 ? 7.722 -5.401 -0.663 1.00 96.50 87 LEU A CA 1
ATOM 663 C C . LEU A 1 87 ? 8.376 -4.013 -0.688 1.00 96.50 87 LEU A C 1
ATOM 665 O O . LEU A 1 87 ? 8.635 -3.461 -1.756 1.00 96.50 87 LEU A O 1
ATOM 669 N N . LYS A 1 88 ? 8.685 -3.441 0.484 1.00 94.81 88 LYS A N 1
ATOM 670 C CA . LYS A 1 88 ? 9.344 -2.128 0.578 1.00 94.81 88 LYS A CA 1
ATOM 671 C C . LYS A 1 88 ? 10.710 -2.117 -0.099 1.00 94.81 88 LYS A C 1
ATOM 673 O O . LYS A 1 88 ? 11.051 -1.147 -0.781 1.00 94.81 88 LYS A O 1
ATOM 678 N N . ARG A 1 89 ? 11.493 -3.180 0.096 1.00 96.94 89 ARG A N 1
ATOM 679 C CA . ARG A 1 89 ? 12.808 -3.334 -0.531 1.00 96.94 89 ARG A CA 1
ATOM 680 C C . ARG A 1 89 ? 12.687 -3.412 -2.054 1.00 96.94 89 ARG A C 1
ATOM 682 O O . ARG A 1 89 ? 13.373 -2.656 -2.737 1.00 96.94 89 ARG A O 1
ATOM 689 N N . LEU A 1 90 ? 11.793 -4.258 -2.565 1.00 96.81 90 LEU A N 1
ATOM 690 C CA . LEU A 1 90 ? 11.561 -4.436 -4.000 1.00 96.81 90 LEU A CA 1
ATOM 691 C C . LEU A 1 90 ? 11.028 -3.163 -4.655 1.00 96.81 90 LEU A C 1
ATOM 693 O O . LEU A 1 90 ? 11.555 -2.757 -5.683 1.00 96.81 90 LEU A O 1
ATOM 697 N N . LEU A 1 91 ? 10.083 -2.455 -4.028 1.00 96.25 91 LEU A N 1
ATOM 698 C CA . LEU A 1 91 ? 9.616 -1.154 -4.524 1.00 96.25 91 LEU A CA 1
ATOM 699 C C . LEU A 1 91 ? 10.755 -0.135 -4.626 1.00 96.25 91 LEU A C 1
ATOM 701 O O . LEU A 1 91 ? 10.832 0.616 -5.597 1.00 96.25 91 LEU A O 1
ATOM 705 N N . LYS A 1 92 ? 11.666 -0.102 -3.645 1.00 96.38 92 LYS A N 1
ATOM 706 C CA . LYS A 1 92 ? 12.835 0.787 -3.691 1.00 96.38 92 LYS A CA 1
ATOM 707 C C . LYS A 1 92 ? 13.779 0.410 -4.838 1.00 96.38 92 LYS A C 1
ATOM 709 O O . LYS A 1 92 ? 14.263 1.305 -5.528 1.00 96.38 92 LYS A O 1
ATOM 714 N N . GLN A 1 93 ? 14.027 -0.883 -5.046 1.00 96.25 93 GLN A N 1
ATOM 715 C CA . GLN A 1 93 ? 14.866 -1.380 -6.140 1.00 96.25 93 GLN A CA 1
ATOM 716 C C . GLN A 1 93 ? 14.232 -1.103 -7.508 1.00 96.25 93 GLN A C 1
ATOM 718 O O . GLN A 1 93 ? 14.899 -0.538 -8.370 1.00 96.25 93 GLN A O 1
ATOM 723 N N . ARG A 1 94 ? 12.931 -1.371 -7.673 1.00 96.62 94 ARG A N 1
ATOM 724 C CA . ARG A 1 94 ? 12.162 -1.027 -8.877 1.00 96.62 94 ARG A CA 1
ATOM 725 C C . ARG A 1 94 ? 12.225 0.470 -9.175 1.00 96.62 94 ARG A C 1
ATOM 727 O O . ARG A 1 94 ? 12.525 0.854 -10.298 1.00 96.62 94 ARG A O 1
ATOM 734 N N . ASN A 1 95 ? 12.012 1.328 -8.173 1.00 96.75 95 ASN A N 1
ATOM 735 C CA . ASN A 1 95 ? 12.102 2.785 -8.342 1.00 96.75 95 ASN A CA 1
ATOM 736 C C . ASN A 1 95 ? 13.513 3.254 -8.730 1.00 96.75 95 ASN A C 1
ATOM 738 O O . ASN A 1 95 ? 13.659 4.224 -9.468 1.00 96.75 95 ASN A O 1
ATOM 742 N N . ALA A 1 96 ? 14.560 2.579 -8.251 1.00 95.94 96 ALA A N 1
ATOM 743 C CA . ALA A 1 96 ? 15.922 2.851 -8.697 1.00 95.94 96 ALA A CA 1
ATOM 744 C C . ALA A 1 96 ? 16.137 2.406 -10.154 1.00 95.94 96 ALA A C 1
ATOM 746 O O . ALA A 1 96 ? 16.702 3.167 -10.939 1.00 95.94 96 AL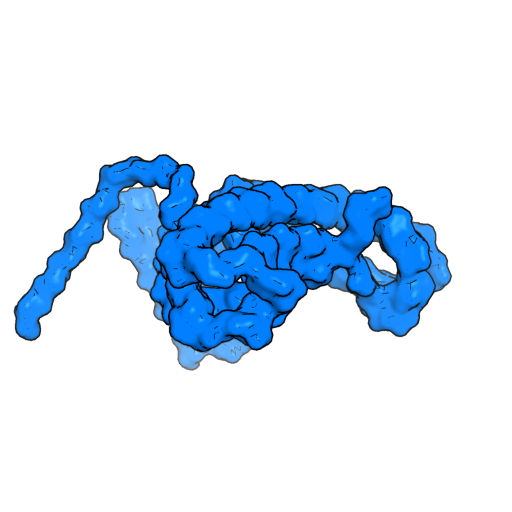A A O 1
ATOM 747 N N . ALA A 1 97 ? 15.636 1.225 -10.526 1.00 95.38 97 ALA A N 1
ATOM 748 C CA . ALA A 1 97 ? 15.717 0.694 -11.884 1.00 95.38 97 ALA A CA 1
ATOM 749 C C . ALA A 1 97 ? 14.946 1.560 -12.896 1.00 95.38 97 ALA A C 1
ATOM 751 O O . ALA A 1 97 ? 15.456 1.809 -13.985 1.00 95.38 97 ALA A O 1
ATOM 752 N N . LEU A 1 98 ? 13.786 2.116 -12.516 1.00 95.75 98 LEU A N 1
ATOM 753 C CA . LEU A 1 98 ? 12.983 3.030 -13.346 1.00 95.75 98 LEU A CA 1
ATOM 754 C C . LEU A 1 98 ? 13.787 4.208 -13.918 1.00 95.75 98 LEU A C 1
ATOM 756 O O . LEU A 1 98 ? 13.458 4.703 -14.989 1.00 95.75 98 LEU A O 1
ATOM 760 N N . ARG A 1 99 ? 14.855 4.644 -13.239 1.00 93.94 99 ARG A N 1
ATOM 761 C CA . ARG A 1 99 ? 15.716 5.750 -13.695 1.00 93.94 99 ARG A CA 1
ATOM 762 C C . ARG A 1 99 ? 16.678 5.369 -14.819 1.00 93.94 99 ARG A C 1
ATOM 764 O O . ARG A 1 99 ? 17.238 6.257 -15.449 1.00 93.94 99 ARG A O 1
ATOM 771 N N . GLN A 1 100 ? 16.923 4.077 -15.017 1.00 93.94 100 GLN A N 1
ATOM 772 C CA . GLN A 1 100 ? 17.970 3.562 -15.906 1.00 93.94 100 GLN A CA 1
ATOM 773 C C . GLN A 1 100 ? 17.398 2.787 -17.095 1.00 93.94 100 GLN A C 1
ATOM 775 O O . GLN A 1 100 ? 18.024 2.702 -18.148 1.00 93.94 100 GLN A O 1
ATOM 780 N N . VAL A 1 101 ? 16.214 2.200 -16.929 1.00 94.50 101 VAL A N 1
ATOM 781 C CA . VAL A 1 101 ? 15.575 1.385 -17.963 1.00 94.50 101 VAL A CA 1
ATOM 782 C C . VAL A 1 101 ? 14.970 2.243 -19.072 1.00 94.50 101 VAL A C 1
ATOM 784 O O . VAL A 1 101 ? 14.457 3.338 -18.846 1.00 94.50 101 VAL A O 1
ATOM 787 N N . THR A 1 102 ? 14.994 1.709 -20.289 1.00 94.06 102 THR A N 1
ATOM 788 C CA . THR A 1 102 ? 14.356 2.306 -21.473 1.00 94.06 102 THR A CA 1
ATOM 789 C C . THR A 1 102 ? 13.155 1.499 -21.945 1.00 94.06 102 THR A C 1
ATOM 791 O O . THR A 1 102 ? 12.290 2.041 -22.621 1.00 94.06 102 THR A O 1
ATOM 794 N N . ARG A 1 103 ? 13.084 0.210 -21.587 1.00 94.88 103 ARG A N 1
ATOM 795 C CA . ARG A 1 103 ? 12.006 -0.704 -21.982 1.00 94.88 103 ARG A CA 1
ATOM 796 C C . ARG A 1 103 ? 11.454 -1.441 -20.770 1.00 94.88 103 ARG A C 1
ATOM 798 O O . ARG A 1 103 ? 12.221 -1.867 -19.906 1.00 94.88 103 ARG A O 1
ATOM 805 N N . TYR A 1 104 ? 10.144 -1.687 -20.767 1.00 94.75 104 TYR A N 1
ATOM 806 C CA . TYR A 1 104 ? 9.461 -2.391 -19.677 1.00 94.75 104 TYR A CA 1
ATOM 807 C C . TYR A 1 104 ? 10.042 -3.786 -19.393 1.00 94.75 104 TYR A C 1
ATOM 809 O O . TYR A 1 104 ? 10.178 -4.176 -18.238 1.00 94.75 104 TYR A O 1
ATOM 817 N N . ALA A 1 105 ? 10.485 -4.510 -20.429 1.00 95.38 105 ALA A N 1
ATOM 818 C CA . ALA A 1 105 ? 11.096 -5.836 -20.292 1.00 95.38 105 ALA A CA 1
ATOM 819 C C . ALA A 1 105 ? 12.261 -5.881 -19.285 1.00 95.38 105 ALA A C 1
ATOM 821 O O . ALA A 1 105 ? 12.474 -6.905 -18.642 1.00 95.38 105 ALA A O 1
ATOM 822 N N . GLN A 1 106 ? 12.982 -4.769 -19.109 1.00 95.31 106 GLN A N 1
ATOM 823 C CA . GLN A 1 106 ? 14.078 -4.678 -18.150 1.00 95.31 106 GLN A CA 1
ATOM 824 C C . GLN A 1 106 ? 13.585 -4.689 -16.697 1.00 95.31 106 GLN A C 1
ATOM 826 O O . GLN A 1 106 ? 14.336 -5.121 -15.838 1.00 95.31 106 GLN A O 1
ATOM 831 N N . LEU A 1 107 ? 12.347 -4.266 -16.407 1.00 95.00 107 LEU A N 1
ATOM 832 C CA . LEU A 1 107 ? 11.775 -4.264 -15.053 1.00 95.00 107 LEU A CA 1
ATOM 833 C C . LEU A 1 107 ? 11.159 -5.602 -14.631 1.00 95.00 107 LEU A C 1
ATOM 835 O O . LEU A 1 107 ? 10.937 -5.812 -13.438 1.00 95.00 107 LEU A O 1
ATOM 839 N N . ARG A 1 108 ? 10.924 -6.517 -15.580 1.00 93.75 108 ARG A N 1
ATOM 840 C CA . ARG A 1 108 ? 10.254 -7.804 -15.333 1.00 93.75 108 ARG A CA 1
ATOM 841 C C . ARG A 1 108 ? 10.828 -8.610 -14.159 1.00 93.75 108 ARG A C 1
ATOM 843 O O . ARG A 1 108 ? 10.014 -9.123 -13.399 1.00 93.75 108 ARG A O 1
ATOM 850 N N . PRO A 1 109 ? 12.157 -8.694 -13.936 1.00 95.00 109 PRO A N 1
ATOM 851 C CA . PRO A 1 109 ? 12.696 -9.436 -12.794 1.00 95.00 109 PRO A CA 1
ATOM 852 C C . PRO A 1 109 ? 12.193 -8.916 -11.442 1.00 95.00 109 PRO A C 1
ATOM 854 O O . PRO A 1 109 ? 11.881 -9.703 -10.556 1.00 95.00 109 PRO A O 1
ATOM 857 N N . TRP A 1 110 ? 12.061 -7.593 -11.293 1.00 95.88 110 TRP A N 1
ATOM 858 C CA . TRP A 1 110 ? 11.521 -6.996 -10.070 1.00 95.88 110 TRP A CA 1
ATOM 859 C C . TRP A 1 110 ? 10.011 -7.167 -9.977 1.00 95.88 110 TRP A C 1
ATOM 861 O O . TRP A 1 110 ? 9.507 -7.462 -8.896 1.00 95.88 110 TRP A O 1
ATOM 871 N N . ASP A 1 111 ? 9.292 -6.994 -11.088 1.00 96.19 111 ASP A N 1
ATOM 872 C CA . ASP A 1 111 ? 7.833 -7.115 -11.106 1.00 96.19 111 ASP A CA 1
ATOM 873 C C . ASP A 1 111 ? 7.391 -8.553 -10.762 1.00 96.19 111 ASP A C 1
ATOM 875 O O . ASP A 1 111 ? 6.467 -8.720 -9.968 1.00 96.19 111 ASP A O 1
ATOM 879 N N . MET A 1 112 ? 8.111 -9.584 -11.229 1.00 96.19 112 MET A N 1
ATOM 880 C CA . MET A 1 112 ? 7.841 -10.995 -10.900 1.00 96.19 112 MET A CA 1
ATOM 881 C C . MET A 1 112 ? 7.878 -11.296 -9.394 1.00 96.19 112 MET A C 1
ATOM 883 O O . MET A 1 112 ? 7.073 -12.089 -8.912 1.00 96.19 112 MET A O 1
ATOM 887 N N . GLU A 1 113 ? 8.788 -10.672 -8.642 1.00 96.75 113 GLU A N 1
ATOM 888 C CA . GLU A 1 113 ? 8.838 -10.820 -7.181 1.00 96.75 113 GLU A CA 1
ATOM 889 C C . GLU A 1 113 ? 7.870 -9.865 -6.465 1.00 96.75 113 GLU A C 1
ATOM 891 O O . GLU A 1 113 ? 7.316 -10.190 -5.412 1.00 96.75 113 GLU A O 1
ATOM 896 N N . LEU A 1 114 ? 7.666 -8.667 -7.018 1.00 97.00 114 LEU A N 1
ATOM 897 C CA . LEU A 1 114 ? 6.868 -7.614 -6.400 1.00 97.00 114 LEU A CA 1
ATOM 898 C C . LEU A 1 114 ? 5.370 -7.931 -6.420 1.00 97.00 114 LEU A C 1
ATOM 900 O O . LEU A 1 114 ? 4.696 -7.682 -5.420 1.00 97.00 114 LEU A O 1
ATOM 904 N N . ILE A 1 115 ? 4.853 -8.440 -7.541 1.00 97.19 115 ILE A N 1
ATOM 905 C CA . ILE A 1 115 ? 3.424 -8.706 -7.748 1.00 97.19 115 ILE A CA 1
ATOM 906 C C . ILE A 1 115 ? 2.844 -9.653 -6.685 1.00 97.19 115 ILE A C 1
ATOM 908 O O . ILE A 1 115 ? 1.927 -9.223 -5.982 1.00 97.19 115 ILE A O 1
ATOM 912 N N . PRO A 1 116 ? 3.377 -10.873 -6.462 1.00 97.12 116 PRO A N 1
ATOM 913 C CA . PRO A 1 116 ? 2.792 -11.792 -5.483 1.00 97.12 116 PRO A CA 1
ATOM 914 C C . PRO A 1 116 ? 2.814 -11.219 -4.059 1.00 97.12 116 PRO A C 1
ATOM 916 O O . PRO A 1 116 ? 1.858 -11.382 -3.301 1.00 97.12 116 PRO A O 1
ATOM 919 N N . LEU A 1 117 ? 3.868 -10.481 -3.693 1.00 96.94 117 LEU A N 1
ATOM 920 C CA . LEU A 1 117 ? 3.941 -9.799 -2.397 1.00 96.94 117 LEU A CA 1
ATOM 921 C C . LEU A 1 117 ? 2.905 -8.677 -2.278 1.00 96.94 117 LEU A C 1
ATOM 923 O O . LEU A 1 117 ? 2.302 -8.501 -1.217 1.00 96.94 117 LEU A O 1
ATOM 927 N N . ALA A 1 118 ? 2.703 -7.910 -3.349 1.00 96.94 118 ALA A N 1
ATOM 928 C CA . ALA A 1 118 ? 1.739 -6.820 -3.389 1.00 96.94 118 ALA A CA 1
ATOM 929 C C . ALA A 1 118 ? 0.303 -7.327 -3.239 1.00 96.94 118 ALA A C 1
ATOM 931 O O . ALA A 1 118 ? -0.470 -6.753 -2.468 1.00 96.94 118 ALA A O 1
ATOM 932 N N . GLU A 1 119 ? -0.038 -8.411 -3.929 1.00 96.56 119 GLU A N 1
ATOM 933 C CA . GLU A 1 119 ? -1.347 -9.045 -3.821 1.00 96.56 119 GLU A CA 1
ATOM 934 C C . GLU A 1 119 ? -1.583 -9.643 -2.438 1.00 96.56 119 GLU A C 1
ATOM 936 O O . GLU A 1 119 ? -2.625 -9.379 -1.835 1.00 96.56 119 GLU A O 1
ATOM 941 N N . GLN A 1 120 ? -0.604 -10.374 -1.897 1.00 96.38 120 GLN A N 1
ATOM 942 C CA . GLN A 1 120 ? -0.717 -10.992 -0.578 1.00 96.38 120 GLN A CA 1
ATOM 943 C C . GLN A 1 120 ? -0.934 -9.943 0.523 1.00 96.38 120 GLN A C 1
ATOM 945 O O . GLN A 1 120 ? -1.842 -10.074 1.342 1.00 96.38 120 GLN A O 1
ATOM 950 N N . ILE A 1 121 ? -0.150 -8.860 0.519 1.00 96.38 121 ILE A N 1
ATOM 951 C CA . ILE A 1 121 ? -0.298 -7.767 1.494 1.00 96.38 121 ILE A CA 1
ATOM 952 C C . ILE A 1 121 ? -1.650 -7.073 1.349 1.00 96.38 121 ILE A C 1
ATOM 954 O O . ILE A 1 121 ? -2.283 -6.736 2.349 1.00 96.38 121 ILE A O 1
ATOM 958 N N . SER A 1 122 ? -2.100 -6.841 0.118 1.00 96.44 122 SER A N 1
ATOM 959 C CA . SER A 1 122 ? -3.405 -6.229 -0.121 1.00 96.44 122 SER A CA 1
ATOM 960 C C . SER A 1 122 ? -4.560 -7.129 0.309 1.00 96.44 122 SER A C 1
ATOM 962 O O . SER A 1 122 ? -5.559 -6.600 0.790 1.00 96.44 122 SER A O 1
ATOM 964 N N . ARG A 1 123 ? -4.421 -8.455 0.195 1.00 95.69 123 ARG A N 1
ATOM 965 C CA . ARG A 1 123 ? -5.402 -9.428 0.691 1.00 95.69 123 ARG A CA 1
ATOM 966 C C . ARG A 1 123 ? -5.522 -9.378 2.211 1.00 95.69 123 ARG A C 1
ATOM 968 O O . ARG A 1 123 ? -6.608 -9.102 2.704 1.00 95.69 123 ARG A O 1
ATOM 975 N N . TRP A 1 124 ? -4.406 -9.510 2.928 1.00 96.00 124 TRP A N 1
ATOM 976 C CA . TRP A 1 124 ? -4.394 -9.411 4.393 1.00 96.00 124 TRP A CA 1
ATOM 977 C C . TRP A 1 124 ? -4.970 -8.085 4.892 1.00 96.00 124 TRP A C 1
ATOM 979 O O . TRP A 1 124 ? -5.773 -8.056 5.818 1.00 96.00 124 TRP A O 1
ATOM 989 N N . ARG A 1 125 ? -4.614 -6.970 4.242 1.00 95.31 125 ARG A N 1
ATOM 990 C CA . ARG A 1 125 ? -5.177 -5.658 4.586 1.00 95.31 125 ARG A CA 1
ATOM 991 C C . ARG A 1 125 ? -6.675 -5.574 4.321 1.00 95.31 125 ARG A C 1
ATOM 993 O O . ARG A 1 125 ? -7.367 -4.949 5.114 1.00 95.31 125 ARG A O 1
ATOM 1000 N N . ALA A 1 126 ? -7.166 -6.164 3.231 1.00 94.56 126 ALA A N 1
ATOM 1001 C CA . ALA A 1 126 ? -8.592 -6.188 2.925 1.00 94.56 126 ALA A CA 1
ATOM 1002 C C . ALA A 1 126 ? -9.366 -7.004 3.971 1.00 94.56 126 ALA A C 1
ATOM 1004 O O . ALA A 1 126 ? -10.346 -6.500 4.515 1.00 94.56 126 ALA A O 1
ATOM 1005 N N . GLU A 1 127 ? -8.887 -8.203 4.305 1.00 94.06 127 GLU A N 1
ATOM 1006 C CA . GLU A 1 127 ? -9.473 -9.079 5.330 1.00 94.06 127 GLU A CA 1
ATOM 1007 C C . GLU A 1 127 ? -9.501 -8.387 6.696 1.00 94.06 127 GLU A C 1
ATOM 1009 O O . GLU A 1 127 ? -10.557 -8.258 7.315 1.00 94.06 127 GLU A O 1
ATOM 1014 N N . TYR A 1 128 ? -8.365 -7.830 7.117 1.00 90.81 128 TYR A N 1
ATOM 1015 C CA . TYR A 1 128 ? -8.263 -7.093 8.371 1.00 90.81 128 TYR A CA 1
ATOM 1016 C C . TYR A 1 128 ? -9.163 -5.846 8.391 1.00 90.81 128 TYR A C 1
ATOM 1018 O O . TYR A 1 128 ? -9.840 -5.571 9.381 1.00 90.81 128 TYR A O 1
ATOM 1026 N N . SER A 1 129 ? -9.231 -5.103 7.280 1.00 91.25 129 SER A N 1
ATOM 1027 C CA . SER A 1 129 ? -10.102 -3.927 7.167 1.00 91.25 129 SER A CA 1
ATOM 1028 C C . SER A 1 129 ? -11.590 -4.272 7.229 1.00 91.25 129 SER A C 1
ATOM 1030 O O . SER A 1 129 ? -12.364 -3.467 7.739 1.00 91.25 129 SER A O 1
ATOM 1032 N N . ALA A 1 130 ? -11.987 -5.449 6.734 1.00 91.19 130 ALA A N 1
ATOM 1033 C CA . ALA A 1 130 ? -13.366 -5.916 6.799 1.00 91.19 130 ALA A CA 1
ATOM 1034 C C . ALA A 1 130 ? -13.764 -6.253 8.243 1.00 91.19 130 ALA A C 1
ATOM 1036 O O . ALA A 1 130 ? -14.807 -5.787 8.691 1.00 91.19 130 ALA A O 1
ATOM 1037 N N . GLY A 1 131 ? -12.897 -6.952 8.987 1.00 87.69 131 GLY A N 1
ATOM 1038 C CA . GLY A 1 131 ? -13.124 -7.229 10.411 1.00 87.69 131 GLY A CA 1
ATOM 1039 C C . GLY A 1 131 ? -13.238 -5.950 11.246 1.00 87.69 131 GLY A C 1
ATOM 1040 O O . GLY A 1 131 ? -14.184 -5.785 12.009 1.00 87.69 131 GLY A O 1
ATOM 1041 N N . ILE A 1 132 ? -12.341 -4.980 11.029 1.00 85.81 132 ILE A N 1
ATOM 1042 C CA . ILE A 1 132 ? -12.432 -3.680 11.716 1.00 85.81 132 ILE A CA 1
ATOM 1043 C C . ILE A 1 132 ? -13.713 -2.934 11.344 1.00 85.81 132 ILE A C 1
ATOM 1045 O O . ILE A 1 132 ? -14.319 -2.299 12.203 1.00 85.81 132 ILE A O 1
ATOM 1049 N N . ALA A 1 133 ? -14.105 -2.946 10.068 1.00 87.19 133 ALA A N 1
ATOM 1050 C CA . ALA A 1 133 ? -15.304 -2.247 9.624 1.00 87.19 133 ALA A CA 1
ATOM 1051 C C . ALA A 1 133 ? -16.562 -2.782 10.322 1.00 87.19 133 ALA A C 1
ATOM 1053 O O . ALA A 1 133 ? -17.431 -1.986 10.673 1.00 87.19 133 ALA A O 1
ATOM 1054 N N . GLU A 1 134 ? -16.639 -4.093 10.556 1.00 85.12 134 GLU A N 1
ATOM 1055 C CA . GLU A 1 134 ? -17.726 -4.729 11.306 1.00 85.12 134 GLU A CA 1
ATOM 1056 C C . GLU A 1 134 ? -17.730 -4.278 12.779 1.00 85.12 134 GLU A C 1
ATOM 1058 O O . GLU A 1 134 ? -18.717 -3.700 13.242 1.00 85.12 134 GLU A O 1
ATOM 1063 N N . ASP A 1 135 ? -16.591 -4.395 13.471 1.00 81.38 135 ASP A N 1
ATOM 1064 C CA . ASP A 1 135 ? -16.439 -3.973 14.874 1.00 81.38 135 ASP A CA 1
ATOM 1065 C C . ASP A 1 135 ? -16.732 -2.470 15.079 1.00 81.38 135 ASP A C 1
ATOM 1067 O O . ASP A 1 135 ? -17.346 -2.036 16.069 1.00 81.38 135 ASP A O 1
ATOM 1071 N N . MET A 1 136 ? -16.284 -1.639 14.131 1.00 79.69 136 MET A N 1
ATOM 1072 C CA . MET A 1 136 ? -16.506 -0.196 14.158 1.00 79.69 136 MET A CA 1
ATOM 1073 C C . MET A 1 136 ? -17.953 0.163 13.842 1.00 79.69 136 MET A C 1
ATOM 1075 O O . MET A 1 136 ? -18.466 1.094 14.462 1.00 79.69 136 MET A O 1
ATOM 1079 N N . ALA A 1 137 ? -18.621 -0.533 12.920 1.00 79.50 137 ALA A N 1
ATOM 1080 C CA . ALA A 1 137 ? -20.013 -0.250 12.582 1.00 79.50 137 ALA A CA 1
ATOM 1081 C C . ALA A 1 137 ? -20.929 -0.424 13.802 1.00 79.50 137 ALA A C 1
ATOM 1083 O O . ALA A 1 137 ? -21.757 0.447 14.077 1.00 79.50 137 ALA A O 1
ATOM 1084 N N . ASP A 1 138 ? -20.734 -1.489 14.579 1.00 77.44 138 ASP A N 1
ATOM 1085 C CA . ASP A 1 138 ? -21.523 -1.743 15.787 1.00 77.44 138 ASP A CA 1
ATOM 1086 C C . ASP A 1 138 ? -21.244 -0.728 16.894 1.00 77.44 138 ASP A C 1
ATOM 1088 O O . ASP A 1 138 ? -22.167 -0.236 17.548 1.00 77.44 138 ASP A O 1
ATOM 1092 N N . THR A 1 139 ? -19.977 -0.354 17.069 1.00 73.88 139 THR A N 1
ATOM 1093 C CA . THR A 1 139 ? -19.596 0.695 18.020 1.00 73.88 139 THR A CA 1
ATOM 1094 C C . THR A 1 139 ? -20.200 2.039 17.607 1.00 73.88 139 THR A C 1
ATOM 1096 O O . THR A 1 139 ? -20.796 2.739 18.423 1.00 73.88 139 THR A O 1
ATOM 1099 N N . CYS A 1 140 ? -20.115 2.401 16.330 1.00 76.81 140 CYS A N 1
ATOM 1100 C CA . CYS A 1 140 ? -20.600 3.690 15.855 1.00 76.81 140 CYS A CA 1
ATOM 1101 C C . CYS A 1 140 ? -22.124 3.796 15.896 1.00 76.81 140 CYS A C 1
ATOM 1103 O O . CYS A 1 140 ? -22.617 4.861 16.234 1.00 76.81 140 CYS A O 1
ATOM 1105 N N . LYS A 1 141 ? -22.879 2.711 15.685 1.00 78.44 141 LYS A N 1
ATOM 1106 C CA . LYS A 1 141 ? -24.338 2.724 15.906 1.00 78.44 141 LYS A CA 1
ATOM 1107 C C . LYS A 1 141 ? -24.723 3.108 17.338 1.00 78.44 141 LYS A C 1
ATOM 1109 O O . LYS A 1 141 ? -25.771 3.710 17.541 1.00 78.44 141 LYS A O 1
ATOM 1114 N N . GLN A 1 142 ? -23.901 2.758 18.330 1.00 77.00 142 GLN A N 1
ATOM 1115 C CA . GLN A 1 142 ? -24.175 3.073 19.737 1.00 77.00 142 GLN A CA 1
ATOM 1116 C C . GLN A 1 142 ? -23.843 4.527 20.090 1.00 77.00 142 GLN A C 1
ATOM 1118 O O . GLN A 1 142 ? -24.528 5.121 20.918 1.00 77.00 142 GLN A O 1
ATOM 1123 N N . PHE A 1 143 ? -22.793 5.091 19.487 1.00 72.25 143 PHE A N 1
ATOM 1124 C CA . PHE A 1 143 ? -22.274 6.417 19.849 1.00 72.25 143 PHE A CA 1
ATOM 1125 C C . PHE A 1 143 ? -22.631 7.537 18.866 1.00 72.25 143 PHE A C 1
ATOM 1127 O O . PHE A 1 143 ? -22.567 8.702 19.244 1.00 72.25 143 PHE A O 1
ATOM 1134 N N . LEU A 1 144 ? -22.962 7.191 17.623 1.00 78.31 144 LEU A N 1
ATOM 1135 C CA . LEU A 1 144 ? -23.260 8.090 16.506 1.00 78.31 144 LEU A CA 1
ATOM 1136 C C . LEU A 1 144 ? -24.490 7.583 15.720 1.00 78.31 144 LEU A C 1
ATOM 1138 O O . LEU A 1 144 ? -24.393 7.371 14.509 1.00 78.31 144 LEU A O 1
ATOM 1142 N N . PRO A 1 145 ? -25.639 7.327 16.379 1.00 78.38 145 PRO A N 1
ATOM 1143 C CA . PRO A 1 145 ? -26.836 6.805 15.713 1.00 78.38 145 PRO A CA 1
ATOM 1144 C C . PRO A 1 145 ? -27.378 7.738 14.620 1.00 78.38 145 PRO A C 1
ATOM 1146 O O . PRO A 1 145 ? -28.104 7.286 13.737 1.00 78.38 145 PRO A O 1
ATOM 1149 N N . GLU A 1 146 ? -27.037 9.026 14.673 1.00 82.69 146 GLU A N 1
ATOM 1150 C CA . GLU A 1 146 ? -27.442 10.031 13.695 1.00 82.69 146 GLU A CA 1
ATOM 1151 C C . GLU A 1 146 ? -26.658 9.987 12.370 1.00 82.69 146 GLU A C 1
ATOM 1153 O O . GLU A 1 146 ? -27.097 10.615 11.411 1.00 82.69 146 GLU A O 1
ATOM 1158 N N . PHE A 1 147 ? -25.548 9.239 12.287 1.00 80.38 147 PHE A N 1
ATOM 1159 C CA . PHE A 1 147 ? -24.710 9.151 11.084 1.00 80.38 147 PHE A CA 1
ATOM 1160 C C . PHE A 1 147 ? -24.707 7.744 10.480 1.00 80.38 147 PHE A C 1
ATOM 1162 O O . PHE A 1 147 ? -24.482 6.746 11.168 1.00 80.38 147 PHE A O 1
ATOM 1169 N N . SER A 1 148 ? -24.832 7.653 9.154 1.00 83.38 148 SER A N 1
ATOM 1170 C CA . SER A 1 148 ? -24.593 6.408 8.422 1.00 83.38 148 SER A CA 1
ATOM 1171 C C . SER A 1 148 ? -23.119 6.296 8.039 1.00 83.38 148 SER A C 1
ATOM 1173 O O . SER A 1 148 ? -22.657 6.921 7.078 1.00 83.38 148 SER A O 1
ATOM 1175 N N . LEU A 1 149 ? -22.367 5.465 8.764 1.00 84.06 149 LEU A N 1
ATOM 1176 C CA . LEU A 1 149 ? -20.959 5.226 8.458 1.00 84.06 149 LEU A CA 1
ATOM 1177 C C . LEU A 1 149 ? -20.760 4.154 7.387 1.00 84.06 149 LEU A C 1
ATOM 1179 O O . LEU A 1 149 ? -21.343 3.073 7.435 1.00 84.06 149 LEU A O 1
ATOM 1183 N N . THR A 1 150 ? -19.861 4.436 6.449 1.00 87.44 150 THR A N 1
ATOM 1184 C CA . THR A 1 150 ? -19.397 3.481 5.440 1.00 87.44 150 THR A CA 1
ATOM 1185 C C . THR A 1 150 ? -17.881 3.366 5.476 1.00 87.44 150 THR A C 1
ATOM 1187 O O . THR A 1 150 ? -17.158 4.359 5.584 1.00 87.44 150 THR A O 1
ATOM 1190 N N . PHE A 1 151 ? -17.402 2.133 5.365 1.00 89.69 151 PHE A N 1
ATOM 1191 C CA . PHE A 1 151 ? -15.988 1.786 5.402 1.00 89.69 151 PHE A CA 1
ATOM 1192 C C . PHE A 1 151 ? -15.583 1.230 4.041 1.00 89.69 151 PHE A C 1
ATOM 1194 O O . PHE A 1 151 ? -16.312 0.447 3.435 1.00 89.69 151 PHE A O 1
ATOM 1201 N N . SER A 1 152 ? -14.426 1.641 3.531 1.00 91.00 152 SER A N 1
ATOM 1202 C CA . SER A 1 152 ? -13.921 1.142 2.252 1.00 91.00 152 SER A CA 1
ATOM 1203 C C . SER A 1 152 ? -12.408 1.016 2.261 1.00 91.00 152 SER A C 1
ATOM 1205 O O . SER A 1 152 ? -11.689 1.924 2.676 1.00 91.00 152 SER A O 1
ATOM 1207 N N . PHE A 1 153 ? -11.917 -0.114 1.762 1.00 94.00 153 PHE A N 1
ATOM 1208 C CA . PHE A 1 153 ? -10.497 -0.336 1.546 1.00 94.00 153 PHE A CA 1
ATOM 1209 C C . PHE A 1 153 ? -10.147 -0.146 0.072 1.00 94.00 153 PHE A C 1
ATOM 1211 O O . PHE A 1 153 ? -10.722 -0.770 -0.819 1.00 94.00 153 PHE A O 1
ATOM 1218 N N . GLN A 1 154 ? -9.171 0.716 -0.183 1.00 94.50 154 GLN A N 1
ATOM 1219 C CA . GLN A 1 154 ? -8.560 0.901 -1.488 1.00 94.50 154 GLN A CA 1
ATOM 1220 C C . GLN A 1 154 ? -7.167 0.290 -1.451 1.00 94.50 154 GLN A C 1
ATOM 1222 O O . GLN A 1 154 ? -6.309 0.760 -0.714 1.00 94.50 154 GLN A O 1
ATOM 1227 N N . ARG A 1 155 ? -6.895 -0.720 -2.279 1.00 94.19 155 ARG A N 1
ATOM 1228 C CA . ARG A 1 155 ? -5.570 -1.369 -2.329 1.00 94.19 155 ARG A CA 1
ATOM 1229 C C . ARG A 1 155 ? -4.466 -0.522 -2.979 1.00 94.19 155 ARG A C 1
ATOM 1231 O O . ARG A 1 155 ? -3.290 -0.840 -2.843 1.00 94.19 155 ARG A O 1
ATOM 1238 N N . GLY A 1 156 ? -4.828 0.584 -3.637 1.00 94.12 156 GLY A N 1
ATOM 1239 C CA . GLY A 1 156 ? -3.895 1.513 -4.295 1.00 94.12 156 GLY A CA 1
ATOM 1240 C C . GLY A 1 156 ? -3.757 1.324 -5.812 1.00 94.12 156 GLY A C 1
ATOM 1241 O O . GLY A 1 156 ? -2.926 1.984 -6.437 1.00 94.12 156 GLY A O 1
ATOM 1242 N N . TRP A 1 157 ? -4.573 0.446 -6.398 1.00 95.00 157 TRP A N 1
ATOM 1243 C CA . TRP A 1 157 ? -4.794 0.286 -7.838 1.00 95.00 157 TRP A CA 1
ATOM 1244 C C . TRP A 1 157 ? -6.234 -0.182 -8.105 1.00 95.00 157 TRP A C 1
ATOM 1246 O O . TRP A 1 157 ? -6.966 -0.491 -7.159 1.00 95.00 157 TRP A O 1
ATOM 1256 N N . GLU A 1 158 ? -6.643 -0.192 -9.376 1.00 92.44 158 GLU A N 1
ATOM 1257 C CA . GLU A 1 158 ? -7.980 -0.607 -9.832 1.00 92.44 158 GLU A CA 1
ATOM 1258 C C . GLU A 1 158 ? -8.343 -2.014 -9.326 1.00 92.44 158 GLU A C 1
ATOM 1260 O O . GLU A 1 158 ? -7.497 -2.907 -9.307 1.00 92.44 158 GLU A O 1
ATOM 1265 N N . LYS A 1 159 ? -9.594 -2.210 -8.880 1.00 84.69 159 LYS A N 1
ATOM 1266 C CA . LYS A 1 159 ? -10.056 -3.461 -8.244 1.00 84.69 159 LYS A CA 1
ATOM 1267 C C . LYS A 1 159 ? -10.172 -4.635 -9.226 1.00 84.69 159 LYS A C 1
ATOM 1269 O O . LYS A 1 159 ? -9.886 -5.766 -8.848 1.00 84.69 159 LYS A O 1
ATOM 1274 N N . GLU A 1 160 ? -10.530 -4.350 -10.469 1.00 88.81 160 GLU A N 1
ATOM 1275 C CA . GLU A 1 160 ? -10.792 -5.372 -11.492 1.00 88.81 160 GLU A CA 1
ATOM 1276 C C . GLU A 1 160 ? -9.581 -5.635 -12.401 1.00 88.81 160 GLU A C 1
ATOM 1278 O O . GLU A 1 160 ? -9.652 -6.463 -13.299 1.00 88.81 160 GLU A O 1
ATOM 1283 N N . THR A 1 161 ? -8.467 -4.941 -12.161 1.00 92.38 161 THR A N 1
ATOM 1284 C CA . THR A 1 161 ? -7.261 -5.020 -12.993 1.00 92.38 161 THR A CA 1
ATOM 1285 C C . THR A 1 161 ? -6.158 -5.761 -12.242 1.00 92.38 161 THR A C 1
ATOM 1287 O O . THR A 1 161 ? -5.909 -5.470 -11.061 1.00 92.38 161 THR A O 1
ATOM 1290 N N . ASP A 1 162 ? -5.479 -6.683 -12.928 1.00 94.69 162 ASP A N 1
ATOM 1291 C CA . ASP A 1 162 ? -4.267 -7.327 -12.418 1.00 94.69 162 ASP A CA 1
ATOM 1292 C C . ASP A 1 162 ? -3.194 -6.257 -12.170 1.00 94.69 162 ASP A C 1
ATOM 1294 O O . ASP A 1 162 ? -3.013 -5.305 -12.939 1.00 94.69 162 ASP A O 1
ATOM 1298 N N . TYR A 1 163 ? -2.474 -6.390 -11.061 1.00 96.19 163 TYR A N 1
ATOM 1299 C CA . TYR A 1 163 ? -1.388 -5.483 -10.746 1.00 96.19 163 TYR A CA 1
ATOM 1300 C C . TYR A 1 163 ? -0.276 -5.517 -11.807 1.00 96.19 163 TYR A C 1
ATOM 1302 O O . TYR A 1 163 ? 0.299 -4.467 -12.093 1.00 96.19 163 TYR A O 1
ATOM 1310 N N . ALA A 1 164 ? -0.021 -6.664 -12.446 1.00 95.81 164 ALA A N 1
ATOM 1311 C CA . ALA A 1 164 ? 0.929 -6.780 -13.554 1.00 95.81 164 ALA A CA 1
ATOM 1312 C C . ALA A 1 164 ? 0.576 -5.834 -14.714 1.00 95.81 164 ALA A C 1
ATOM 1314 O O . ALA A 1 164 ? 1.407 -5.037 -15.158 1.00 95.81 164 ALA A O 1
ATOM 1315 N N . GLU A 1 165 ? -0.687 -5.856 -15.143 1.00 96.06 165 GLU A N 1
ATOM 1316 C CA . GLU A 1 165 ? -1.197 -5.000 -16.217 1.00 96.06 165 GLU A CA 1
ATOM 1317 C C . GLU A 1 165 ? -1.128 -3.521 -15.835 1.00 96.06 165 GLU A C 1
ATOM 1319 O O . GLU A 1 165 ? -0.761 -2.674 -16.651 1.00 96.06 165 GLU A O 1
ATOM 1324 N N . VAL A 1 166 ? -1.429 -3.189 -14.574 1.00 96.44 166 VAL A N 1
ATOM 1325 C CA . VAL A 1 166 ? -1.303 -1.815 -14.072 1.00 96.44 166 VAL A CA 1
ATOM 1326 C C . VAL A 1 166 ? 0.148 -1.336 -14.157 1.00 96.44 166 VAL A C 1
ATOM 1328 O O . VAL A 1 166 ? 0.372 -0.186 -14.544 1.00 96.44 166 VAL A O 1
ATOM 1331 N N . LEU A 1 167 ? 1.127 -2.177 -13.813 1.00 96.25 167 LEU A N 1
ATOM 1332 C CA . LEU A 1 167 ? 2.549 -1.824 -13.865 1.00 96.25 167 LEU A CA 1
ATOM 1333 C C . LEU A 1 167 ? 3.049 -1.645 -15.304 1.00 96.25 167 LEU A C 1
ATOM 1335 O O . LEU A 1 167 ? 3.757 -0.672 -15.572 1.00 96.25 167 LEU A O 1
ATOM 1339 N N . GLU A 1 168 ? 2.657 -2.529 -16.223 1.00 96.19 168 GLU A N 1
ATOM 1340 C CA . GLU A 1 168 ? 3.035 -2.444 -17.640 1.00 96.19 168 GLU A CA 1
ATOM 1341 C C . GLU A 1 168 ? 2.386 -1.229 -18.318 1.00 96.19 168 GLU A C 1
ATOM 1343 O O . GLU A 1 168 ? 3.079 -0.399 -18.911 1.00 96.19 168 GLU A O 1
ATOM 1348 N N . ARG A 1 169 ? 1.072 -1.038 -18.137 1.00 96.06 169 ARG A N 1
ATOM 1349 C CA . ARG A 1 169 ? 0.310 0.087 -18.709 1.00 96.06 169 ARG A CA 1
ATOM 1350 C C . ARG A 1 169 ? 0.826 1.450 -18.247 1.00 96.06 169 ARG A C 1
ATOM 1352 O O . ARG A 1 169 ? 0.755 2.423 -18.994 1.00 96.06 169 ARG A O 1
ATOM 1359 N N . ASN A 1 170 ? 1.324 1.545 -17.013 1.00 95.88 170 ASN A N 1
ATOM 1360 C CA . ASN A 1 170 ? 1.833 2.796 -16.445 1.00 95.88 170 ASN A CA 1
ATOM 1361 C C . ASN A 1 170 ? 3.350 2.970 -16.586 1.00 95.88 170 ASN A C 1
ATOM 1363 O O . ASN A 1 170 ? 3.874 3.967 -16.089 1.00 95.88 170 ASN A O 1
ATOM 1367 N N . PHE A 1 171 ? 4.055 2.064 -17.270 1.00 96.56 171 PHE A N 1
ATOM 1368 C CA . PHE A 1 171 ? 5.516 2.076 -17.351 1.00 96.56 171 PHE A CA 1
ATOM 1369 C C . PHE A 1 171 ? 6.101 3.434 -17.764 1.00 96.56 171 PHE A C 1
ATOM 1371 O O . PHE A 1 171 ? 6.943 3.972 -17.048 1.00 96.56 171 PHE A O 1
ATOM 1378 N N . GLU A 1 172 ? 5.643 4.025 -18.875 1.00 96.50 172 GLU A N 1
ATOM 1379 C CA . GLU A 1 172 ? 6.200 5.303 -19.352 1.00 96.50 172 GLU A CA 1
ATOM 1380 C C . GLU A 1 172 ? 5.964 6.447 -18.360 1.00 96.50 172 GLU A C 1
ATOM 1382 O O . GLU A 1 172 ? 6.849 7.272 -18.130 1.00 96.50 172 GLU A O 1
ATOM 1387 N N . ARG A 1 173 ? 4.797 6.463 -17.705 1.00 96.25 173 ARG A N 1
ATOM 1388 C CA . ARG A 1 173 ? 4.475 7.449 -16.666 1.00 96.25 173 ARG A CA 1
ATOM 1389 C C . ARG A 1 173 ? 5.375 7.269 -15.443 1.00 96.25 173 ARG A C 1
ATOM 1391 O O . ARG A 1 173 ? 5.975 8.237 -14.982 1.00 96.25 173 ARG A O 1
ATOM 1398 N N . ASP A 1 174 ? 5.490 6.044 -14.937 1.00 96.38 174 ASP A N 1
ATOM 1399 C CA . ASP A 1 174 ? 6.346 5.705 -13.796 1.00 96.38 174 ASP A CA 1
ATOM 1400 C C . ASP A 1 174 ? 7.821 6.033 -14.085 1.00 96.38 174 ASP A C 1
ATOM 1402 O O . ASP A 1 174 ? 8.538 6.518 -13.205 1.00 96.38 174 ASP A O 1
ATOM 1406 N N . ARG A 1 175 ? 8.275 5.815 -15.327 1.00 95.62 175 ARG A N 1
ATOM 1407 C CA . ARG A 1 175 ? 9.635 6.125 -15.786 1.00 95.62 175 ARG A CA 1
ATOM 1408 C C . ARG A 1 175 ? 9.912 7.625 -15.740 1.00 95.62 175 ARG A C 1
ATOM 1410 O O . ARG A 1 175 ? 10.924 8.030 -15.174 1.00 95.62 175 ARG A O 1
ATOM 1417 N N . MET A 1 176 ? 8.996 8.449 -16.257 1.00 94.81 176 MET A N 1
ATOM 1418 C CA . MET A 1 176 ? 9.102 9.915 -16.190 1.00 94.81 176 MET A CA 1
ATOM 1419 C C . MET A 1 176 ? 9.091 10.434 -14.747 1.00 94.81 176 MET A C 1
ATOM 1421 O O . MET A 1 176 ? 9.828 11.356 -14.409 1.00 94.81 176 MET A O 1
ATOM 1425 N N . LEU A 1 177 ? 8.270 9.832 -13.884 1.00 94.81 177 LEU A N 1
ATOM 1426 C CA . LEU A 1 177 ? 8.150 10.218 -12.478 1.00 94.81 177 LEU A CA 1
ATOM 1427 C C . LEU A 1 177 ? 9.290 9.679 -11.601 1.00 94.81 177 LEU A C 1
ATOM 1429 O O . LEU A 1 177 ? 9.528 10.193 -10.509 1.00 94.81 177 LEU A O 1
ATOM 1433 N N . THR A 1 178 ? 10.019 8.662 -12.066 1.00 94.31 178 THR A N 1
ATOM 1434 C CA . THR A 1 178 ? 11.066 7.926 -11.333 1.00 94.31 178 THR A CA 1
ATOM 1435 C C . THR A 1 178 ? 10.580 7.218 -10.062 1.00 94.31 178 THR A C 1
ATOM 1437 O O . THR A 1 178 ? 11.366 6.889 -9.167 1.00 94.31 178 THR A O 1
ATOM 1440 N N . TYR A 1 179 ? 9.273 6.973 -9.966 1.00 95.06 179 TYR A N 1
ATOM 1441 C CA . TYR A 1 179 ? 8.663 6.208 -8.889 1.00 95.06 179 TYR A CA 1
ATOM 1442 C C . TYR A 1 179 ? 7.417 5.472 -9.379 1.00 95.06 179 TYR A C 1
ATOM 1444 O O . TYR A 1 179 ? 6.732 5.912 -10.294 1.00 95.06 179 TYR A O 1
ATOM 1452 N N . THR A 1 180 ? 7.102 4.370 -8.703 1.00 96.12 180 THR A N 1
ATOM 1453 C CA . THR A 1 180 ? 5.910 3.562 -8.963 1.00 96.12 180 THR A CA 1
ATOM 1454 C C . THR A 1 180 ? 4.653 4.284 -8.471 1.00 96.12 180 THR A C 1
ATOM 1456 O O . THR A 1 180 ? 4.490 4.486 -7.259 1.00 96.12 180 THR A O 1
ATOM 1459 N N . ALA A 1 181 ? 3.761 4.687 -9.377 1.00 94.25 181 ALA A N 1
ATOM 1460 C CA . ALA A 1 181 ? 2.591 5.493 -9.029 1.00 94.25 181 ALA A CA 1
ATOM 14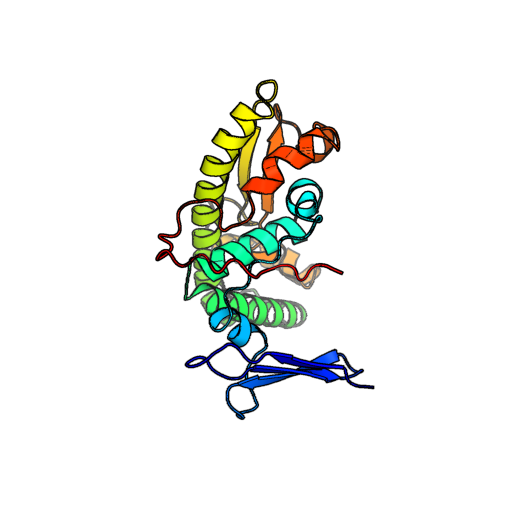61 C C . ALA A 1 181 ? 1.480 4.695 -8.331 1.00 94.25 181 ALA A C 1
ATOM 1463 O O . ALA A 1 181 ? 0.829 5.237 -7.437 1.00 94.25 181 ALA A O 1
ATOM 1464 N N . HIS A 1 182 ? 1.305 3.421 -8.689 1.00 95.44 182 HIS A N 1
ATOM 1465 C CA . HIS A 1 182 ? 0.229 2.546 -8.209 1.00 95.44 182 HIS A CA 1
ATOM 1466 C C . HIS A 1 182 ? 0.774 1.359 -7.418 1.00 95.44 182 HIS A C 1
ATOM 1468 O O . HIS A 1 182 ? 1.846 0.857 -7.726 1.00 95.44 182 HIS A O 1
ATOM 1474 N N . GLY A 1 183 ? 0.046 0.900 -6.400 1.00 94.88 183 GLY A N 1
ATOM 1475 C CA . GLY A 1 183 ? 0.440 -0.277 -5.622 1.00 94.88 183 GLY A CA 1
ATOM 1476 C C . GLY A 1 183 ? 0.099 -0.191 -4.135 1.00 94.88 183 GLY A C 1
ATOM 1477 O O . GLY A 1 183 ? -0.494 0.795 -3.686 1.00 94.88 183 GLY A O 1
ATOM 1478 N N . PRO A 1 184 ? 0.512 -1.190 -3.332 1.00 94.12 184 PRO A N 1
ATOM 1479 C CA . PRO A 1 184 ? 0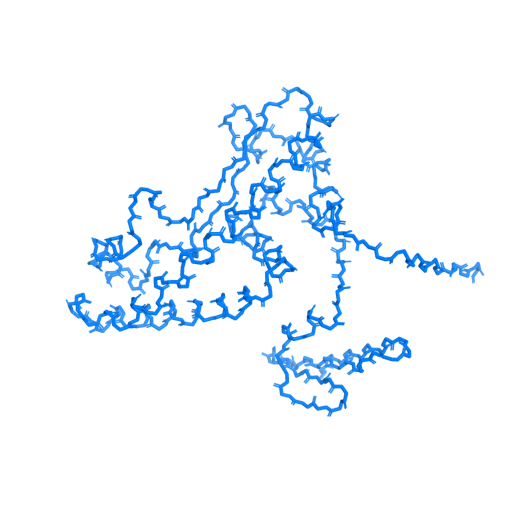.120 -1.292 -1.925 1.00 94.12 184 PRO A CA 1
ATOM 1480 C C . PRO A 1 184 ? 0.605 -0.120 -1.060 1.00 94.12 184 PRO A C 1
ATOM 1482 O O . PRO A 1 184 ? 0.027 0.172 -0.013 1.00 94.12 184 PRO A O 1
ATOM 1485 N N . HIS A 1 185 ? 1.660 0.591 -1.464 1.00 93.88 185 HIS A N 1
ATOM 1486 C CA . HIS A 1 185 ? 2.134 1.812 -0.795 1.00 93.88 185 HIS A CA 1
ATOM 1487 C C . HIS A 1 185 ? 1.174 2.999 -0.946 1.00 93.88 185 HIS A C 1
ATOM 1489 O O . HIS A 1 185 ? 1.320 3.986 -0.223 1.00 93.88 185 HIS A O 1
ATOM 1495 N N . LYS A 1 186 ? 0.204 2.914 -1.862 1.00 94.75 186 LYS A N 1
ATOM 1496 C CA . LYS A 1 186 ? -0.877 3.887 -2.061 1.00 94.75 186 LYS A CA 1
ATOM 1497 C C . LYS A 1 186 ? -2.219 3.427 -1.498 1.00 94.75 186 LYS A C 1
ATOM 1499 O O . LYS A 1 186 ? -3.189 4.161 -1.647 1.00 94.75 186 LYS A O 1
ATOM 1504 N N . ALA A 1 187 ? -2.273 2.266 -0.842 1.00 94.25 187 ALA A N 1
ATOM 1505 C CA . ALA A 1 187 ? -3.498 1.776 -0.225 1.00 94.25 187 ALA A CA 1
ATOM 1506 C C . ALA A 1 187 ? -4.095 2.796 0.762 1.00 94.25 187 ALA A C 1
ATOM 1508 O O . ALA A 1 187 ? -3.372 3.615 1.326 1.00 94.25 187 ALA A O 1
ATOM 1509 N N . ASP A 1 188 ? -5.397 2.773 0.984 1.00 92.88 188 ASP A N 1
ATOM 1510 C CA . ASP A 1 188 ? -6.060 3.669 1.925 1.00 92.88 188 ASP A CA 1
ATOM 1511 C C . ASP A 1 188 ? -7.287 2.986 2.519 1.00 92.88 188 ASP A C 1
ATOM 1513 O O . ASP A 1 188 ? -8.004 2.267 1.826 1.00 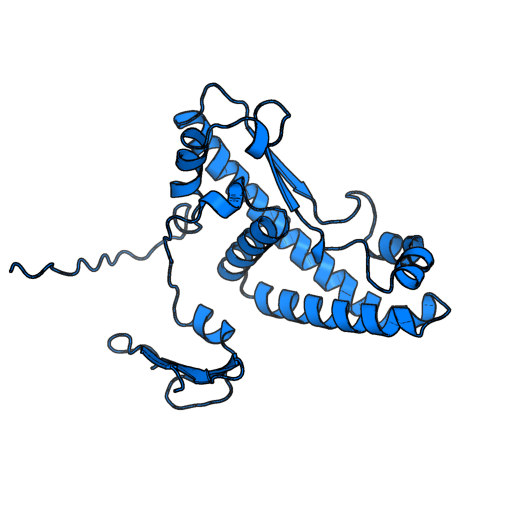92.88 188 ASP A O 1
ATOM 1517 N N . PHE A 1 189 ? -7.523 3.220 3.803 1.00 91.00 189 PHE A N 1
ATOM 1518 C CA . PHE A 1 189 ? -8.746 2.817 4.484 1.00 91.00 189 PHE A CA 1
ATOM 1519 C C . PHE A 1 189 ? -9.568 4.072 4.701 1.00 91.00 189 PHE A C 1
ATOM 1521 O O . PHE A 1 189 ? -9.101 4.997 5.356 1.00 91.00 189 PHE A O 1
ATOM 1528 N N . ARG A 1 190 ? -10.748 4.150 4.097 1.00 89.19 190 ARG A N 1
ATOM 1529 C CA . ARG A 1 190 ? -11.580 5.350 4.124 1.00 89.19 190 ARG A CA 1
ATOM 1530 C C . ARG A 1 190 ? -12.842 5.091 4.909 1.00 89.19 190 ARG A C 1
ATOM 1532 O O . ARG A 1 190 ? -13.519 4.089 4.685 1.00 89.19 190 ARG A O 1
ATOM 1539 N N . ILE A 1 191 ? -13.160 6.055 5.755 1.00 86.62 191 ILE A N 1
ATOM 1540 C CA . ILE A 1 191 ? -14.366 6.080 6.563 1.00 86.62 191 ILE A CA 1
ATOM 1541 C C . ILE A 1 191 ? -15.150 7.314 6.125 1.00 86.62 191 ILE A C 1
ATOM 1543 O O . ILE A 1 191 ? -14.585 8.407 6.008 1.00 86.62 191 ILE A O 1
ATOM 1547 N N . ARG A 1 192 ? -16.432 7.136 5.823 1.00 87.12 192 ARG A N 1
ATOM 1548 C CA . ARG A 1 192 ? -17.331 8.221 5.426 1.00 87.12 192 ARG A CA 1
ATOM 1549 C C . ARG A 1 192 ? -18.575 8.231 6.298 1.00 87.12 192 ARG A C 1
ATOM 1551 O O . ARG A 1 192 ? -19.126 7.162 6.532 1.00 87.12 192 ARG A O 1
ATOM 1558 N N . ALA A 1 193 ? -19.014 9.415 6.707 1.00 85.88 193 ALA A N 1
ATOM 1559 C CA . ALA A 1 193 ? -20.306 9.661 7.338 1.00 85.88 193 ALA A CA 1
ATOM 1560 C C . ALA A 1 193 ? -21.227 10.316 6.306 1.00 85.88 193 ALA A C 1
ATOM 1562 O O . ALA A 1 193 ? -20.852 11.317 5.701 1.00 85.88 193 ALA A O 1
ATOM 1563 N N . ASP A 1 194 ? -22.383 9.708 6.038 1.00 84.50 194 ASP A N 1
ATOM 1564 C CA . ASP A 1 194 ? -23.394 10.223 5.097 1.00 84.50 194 ASP A CA 1
ATOM 1565 C C . ASP A 1 194 ? -22.830 10.571 3.705 1.00 84.50 194 ASP A C 1
ATOM 1567 O O . ASP A 1 194 ? -23.251 11.506 3.028 1.00 84.50 194 ASP A O 1
ATOM 1571 N N . GLY A 1 195 ? -21.831 9.800 3.265 1.00 82.00 195 GLY A N 1
ATOM 1572 C CA . GLY A 1 195 ? -21.163 9.971 1.972 1.00 82.00 195 GLY A CA 1
ATOM 1573 C C . GLY A 1 195 ? -19.986 10.955 1.962 1.00 82.00 195 GLY A C 1
ATOM 1574 O O . GLY A 1 195 ? -19.197 10.919 1.013 1.00 82.00 195 GLY A O 1
ATOM 1575 N N . ALA A 1 196 ? -19.791 11.752 3.014 1.00 83.38 196 ALA A N 1
ATOM 1576 C CA . ALA A 1 196 ? -18.661 12.669 3.164 1.00 83.38 196 ALA A CA 1
ATOM 1577 C C . ALA A 1 196 ? -17.539 12.063 4.035 1.00 83.38 196 ALA A C 1
ATOM 1579 O O . ALA A 1 196 ? -17.801 11.179 4.852 1.00 83.38 196 ALA A O 1
ATOM 1580 N N . PRO A 1 197 ? -16.263 12.458 3.855 1.00 82.38 197 PRO A N 1
ATOM 1581 C CA . PRO A 1 197 ? -15.181 12.024 4.737 1.00 82.38 197 PRO A CA 1
ATOM 1582 C C . PRO A 1 197 ? -15.487 12.366 6.199 1.00 82.38 197 PRO A C 1
ATOM 1584 O O . PRO A 1 197 ? -15.865 13.493 6.504 1.00 82.38 197 PRO A O 1
ATOM 1587 N N . VAL A 1 198 ? -15.270 11.417 7.116 1.00 78.62 198 VAL A N 1
ATOM 1588 C CA . VAL A 1 198 ? -15.523 11.641 8.557 1.00 78.62 198 VAL A CA 1
ATOM 1589 C C . VAL A 1 198 ? -14.744 12.824 9.136 1.00 78.62 198 VAL A C 1
ATOM 1591 O O . VAL A 1 198 ? -15.203 13.438 10.094 1.00 78.62 198 VAL A O 1
ATOM 1594 N N . GLU A 1 199 ? -13.604 13.151 8.526 1.00 74.44 199 GLU A N 1
ATOM 1595 C CA . GLU A 1 199 ? -12.730 14.283 8.859 1.00 74.44 199 GLU A CA 1
ATOM 1596 C C . GLU A 1 199 ? -13.453 15.635 8.727 1.00 74.44 199 GLU A C 1
ATOM 1598 O O . GLU A 1 199 ? -13.198 16.551 9.508 1.00 74.44 199 GLU A O 1
ATOM 1603 N N . ASP A 1 200 ? -14.370 15.732 7.759 1.00 74.31 200 ASP A N 1
ATOM 1604 C CA . ASP A 1 200 ? -15.086 16.961 7.405 1.00 74.31 200 ASP A CA 1
ATOM 1605 C C . ASP A 1 200 ? -16.471 17.040 8.070 1.00 74.31 200 ASP A C 1
ATOM 1607 O O . ASP A 1 200 ? -17.051 18.119 8.180 1.00 74.31 200 ASP A O 1
ATOM 1611 N N . THR A 1 201 ? -17.026 15.897 8.489 1.00 69.06 201 THR A N 1
ATOM 1612 C CA . THR A 1 201 ? -18.417 15.785 8.962 1.00 69.06 201 THR A CA 1
ATOM 1613 C C . THR A 1 201 ? -18.534 15.682 10.481 1.00 69.06 201 THR A C 1
ATOM 1615 O O . THR A 1 201 ? -19.453 16.256 11.061 1.00 69.06 201 THR A O 1
ATOM 1618 N N . LEU A 1 202 ? -17.626 14.963 11.150 1.00 68.38 202 LEU A N 1
ATOM 1619 C CA . LEU A 1 202 ? -17.729 14.722 12.591 1.00 68.38 202 LEU A CA 1
ATOM 1620 C C . LEU A 1 202 ? -16.986 15.791 13.399 1.00 68.38 202 LEU A C 1
ATOM 1622 O O . LEU A 1 202 ? -15.847 16.158 13.108 1.00 68.38 202 LEU A O 1
ATOM 1626 N N . SER A 1 203 ? -17.606 16.252 14.488 1.00 64.81 203 SER A N 1
ATOM 1627 C CA . SER A 1 203 ? -16.935 17.153 15.428 1.00 64.81 203 SER A CA 1
ATOM 1628 C C . SER A 1 203 ? -15.785 16.445 16.162 1.00 64.81 203 SER A C 1
ATOM 1630 O O . SER A 1 203 ? -15.806 15.231 16.380 1.00 64.81 203 SER A O 1
ATOM 1632 N N . ARG A 1 204 ? -14.792 17.212 16.646 1.00 61.84 204 ARG A N 1
ATOM 1633 C CA . ARG A 1 204 ? -13.660 16.672 17.435 1.00 61.84 204 ARG A CA 1
ATOM 1634 C C . ARG A 1 204 ? -14.102 15.824 18.640 1.00 61.84 204 ARG A C 1
ATOM 1636 O O . ARG A 1 204 ? -13.365 14.927 19.038 1.00 61.84 204 ARG A O 1
ATOM 1643 N N . GLY A 1 205 ? -15.275 16.109 19.217 1.00 57.84 205 GLY A N 1
ATOM 1644 C CA . GLY A 1 205 ? -15.857 15.335 20.318 1.00 57.84 205 GLY A CA 1
ATOM 1645 C C . GLY A 1 205 ? -16.440 13.990 19.871 1.00 57.84 205 GLY A C 1
ATOM 1646 O O . GLY A 1 205 ? -16.197 12.977 20.519 1.00 57.84 205 GLY A O 1
ATOM 1647 N N . GLN A 1 206 ? -17.138 13.964 18.733 1.00 61.19 206 GLN A N 1
ATOM 1648 C CA . GLN A 1 206 ? -17.738 12.758 18.146 1.00 61.19 206 GLN A CA 1
ATOM 1649 C C . GLN A 1 206 ? -16.690 11.797 17.568 1.00 61.19 206 GLN A C 1
ATOM 1651 O O . GLN A 1 206 ? -16.838 10.584 17.678 1.00 61.19 206 GLN A O 1
ATOM 1656 N N . LEU A 1 207 ? -15.577 12.326 17.052 1.00 59.12 207 LEU A N 1
ATOM 1657 C CA . LEU A 1 207 ? -14.433 11.533 16.583 1.00 59.12 207 LEU A CA 1
ATOM 1658 C C . LEU A 1 207 ? -13.744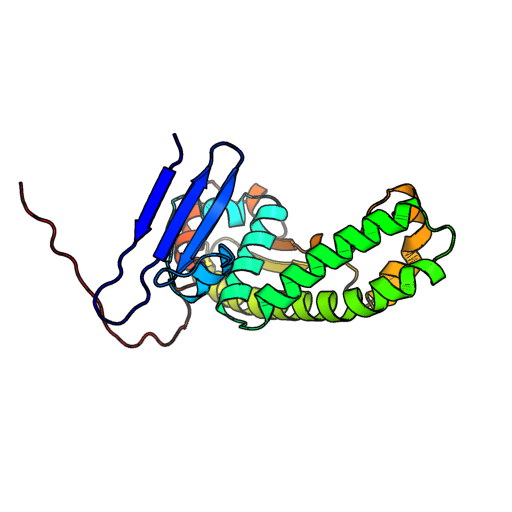 10.725 17.699 1.00 59.12 207 LEU A C 1
ATOM 1660 O O . LEU A 1 207 ? -13.012 9.783 17.413 1.00 59.12 207 LEU A O 1
ATOM 1664 N N . LYS A 1 208 ? -13.967 11.064 18.976 1.00 55.84 208 LYS A N 1
ATOM 1665 C CA . LYS A 1 208 ? -13.299 10.415 20.115 1.00 55.84 208 LYS A CA 1
ATOM 1666 C C . LYS A 1 208 ? -13.938 9.083 20.526 1.00 55.84 208 LYS A C 1
ATOM 1668 O O . LYS A 1 208 ? -13.267 8.248 21.124 1.00 55.84 208 LYS A O 1
ATOM 1673 N N . ALA A 1 209 ? -15.222 8.881 20.234 1.00 50.22 209 ALA A N 1
ATOM 1674 C CA . ALA A 1 209 ? -15.971 7.712 20.700 1.00 50.22 209 ALA A CA 1
ATOM 1675 C C . ALA A 1 209 ? -15.672 6.402 19.927 1.00 50.22 209 ALA A C 1
ATOM 1677 O O . ALA A 1 209 ? -15.506 5.374 20.586 1.00 50.22 209 ALA A O 1
ATOM 1678 N N . PRO A 1 210 ? -15.525 6.397 18.583 1.00 51.84 210 PRO A N 1
ATOM 1679 C CA . PRO A 1 210 ? -15.186 5.182 17.824 1.00 51.84 210 PRO A CA 1
ATOM 1680 C C . PRO A 1 210 ? -13.774 4.654 18.116 1.00 51.84 210 PRO A C 1
ATOM 1682 O O . PRO A 1 210 ? -13.501 3.458 18.042 1.00 51.84 210 PRO A O 1
ATOM 1685 N N . ASP A 1 211 ? -12.869 5.568 18.452 1.00 47.91 211 ASP A N 1
ATOM 1686 C CA . ASP A 1 211 ? -11.430 5.347 18.545 1.00 47.91 211 ASP A CA 1
ATOM 1687 C C . ASP A 1 211 ? -11.013 4.477 19.749 1.00 47.91 211 ASP A C 1
ATOM 1689 O O . ASP A 1 211 ? -10.157 3.599 19.645 1.00 47.91 211 ASP A O 1
ATOM 1693 N N . VAL A 1 212 ? -11.697 4.628 20.888 1.00 42.66 212 VAL A N 1
ATOM 1694 C CA . VAL A 1 212 ? -11.375 3.909 22.139 1.00 42.66 212 VAL A CA 1
ATOM 1695 C C . VAL A 1 212 ? -11.550 2.386 22.013 1.00 42.66 212 VAL A C 1
ATOM 1697 O O . VAL A 1 212 ? -10.907 1.635 22.748 1.00 42.66 212 VAL A O 1
ATOM 1700 N N . ARG A 1 213 ? -12.387 1.911 21.079 1.00 46.38 213 ARG A N 1
ATOM 1701 C CA . ARG A 1 213 ? -12.611 0.475 20.822 1.00 46.38 213 ARG A CA 1
ATOM 1702 C C . ARG A 1 213 ? -11.959 -0.053 19.547 1.00 46.38 213 ARG A C 1
ATOM 1704 O O . ARG A 1 213 ? -11.721 -1.252 19.480 1.00 46.38 213 ARG A O 1
ATOM 1711 N N . ALA A 1 214 ? -11.629 0.802 18.580 1.00 45.41 214 ALA A N 1
ATOM 1712 C CA . ALA A 1 214 ? -10.921 0.389 17.365 1.00 45.41 214 ALA A CA 1
ATOM 1713 C C . ALA A 1 214 ? -9.442 0.026 17.620 1.00 45.41 214 ALA A C 1
ATOM 1715 O O . ALA A 1 214 ? -8.781 -0.521 16.737 1.00 45.41 214 ALA A O 1
ATOM 1716 N N . ALA A 1 215 ? -8.914 0.303 18.821 1.00 42.69 215 ALA A N 1
ATOM 1717 C CA . ALA A 1 215 ? -7.611 -0.182 19.259 1.00 42.69 215 ALA A CA 1
ATOM 1718 C C . ALA A 1 215 ? -7.552 -1.723 19.131 1.00 42.69 215 ALA A C 1
ATOM 1720 O O . ALA A 1 215 ? -8.297 -2.423 19.828 1.00 42.69 215 ALA A O 1
ATOM 1721 N N . PRO A 1 216 ? -6.677 -2.278 18.271 1.00 41.53 216 PRO A N 1
ATOM 1722 C CA . PRO A 1 216 ? -6.648 -3.714 18.027 1.00 41.53 216 PRO A CA 1
ATOM 1723 C C . PRO A 1 216 ? -6.249 -4.419 19.323 1.00 41.53 216 PRO A C 1
ATOM 1725 O O . PRO A 1 216 ? -5.185 -4.163 19.889 1.00 41.53 216 PRO A O 1
ATOM 1728 N N . GLY A 1 217 ? -7.176 -5.222 19.841 1.00 41.41 217 GLY A N 1
ATOM 1729 C CA . GLY A 1 217 ? -7.130 -5.787 21.191 1.00 41.41 217 GLY A CA 1
ATOM 1730 C C . GLY A 1 217 ? -8.481 -5.795 21.916 1.00 41.41 217 GLY A C 1
ATOM 1731 O O . GLY A 1 217 ? -8.634 -6.550 22.873 1.00 41.41 217 GLY A O 1
ATOM 1732 N N . ALA A 1 218 ? -9.470 -5.012 21.467 1.00 37.97 218 ALA A N 1
ATOM 1733 C CA . ALA A 1 218 ? -10.826 -5.040 22.033 1.00 37.97 218 ALA A CA 1
ATOM 1734 C C . ALA A 1 218 ? -11.766 -6.073 21.371 1.00 37.97 218 ALA A C 1
ATOM 1736 O O . ALA A 1 218 ? -12.728 -6.504 22.005 1.00 37.97 218 ALA A O 1
ATOM 1737 N N . GLY A 1 219 ? -11.466 -6.513 20.144 1.00 32.22 219 GLY A N 1
ATOM 1738 C CA . GLY A 1 219 ? -12.173 -7.587 19.445 1.00 32.22 219 GLY A CA 1
ATOM 1739 C C . GLY A 1 219 ? -11.396 -8.906 19.492 1.00 32.22 219 GLY A C 1
ATOM 1740 O O . GLY A 1 219 ? -10.366 -9.056 18.844 1.00 32.22 219 GLY A O 1
ATOM 1741 N N . GLY A 1 220 ? -11.878 -9.866 20.283 1.00 31.02 220 GLY A N 1
ATOM 1742 C CA . GLY A 1 220 ? -11.826 -11.282 19.901 1.00 31.02 220 GLY A CA 1
ATOM 1743 C C . GLY A 1 220 ? -10.499 -12.053 19.882 1.00 31.02 220 GLY A C 1
ATOM 1744 O O . GLY A 1 220 ? -10.483 -13.138 19.311 1.00 31.02 220 GLY A O 1
ATOM 1745 N N . VAL A 1 221 ? -9.412 -11.615 20.527 1.00 30.02 221 VAL A N 1
ATOM 1746 C CA . VAL A 1 221 ? -8.310 -12.556 20.835 1.00 30.02 221 VAL A CA 1
ATOM 1747 C C . VAL A 1 221 ? -8.730 -13.403 22.046 1.00 30.02 221 VAL A C 1
ATOM 1749 O O . VAL A 1 221 ? -9.026 -12.820 23.095 1.00 30.02 221 VAL A O 1
ATOM 1752 N N . PRO A 1 222 ? -8.749 -14.751 21.982 1.00 25.56 222 PRO A N 1
ATOM 1753 C CA . PRO A 1 222 ? -8.999 -15.580 23.154 1.00 25.56 222 PRO A CA 1
ATOM 1754 C C . PRO A 1 222 ? -7.826 -15.414 24.126 1.00 25.56 222 PRO A C 1
ATOM 1756 O O . PRO A 1 222 ? -6.782 -16.049 24.017 1.00 25.56 222 PRO A O 1
ATOM 1759 N N . HIS A 1 223 ? -7.985 -14.492 25.070 1.00 27.52 223 HIS A N 1
ATOM 1760 C CA . HIS A 1 223 ? -7.013 -14.219 26.115 1.00 27.52 223 HIS A CA 1
ATOM 1761 C C . HIS A 1 223 ? -7.085 -15.346 27.160 1.00 27.52 223 HIS A C 1
ATOM 1763 O O . HIS A 1 223 ? -8.135 -15.513 27.793 1.00 27.52 223 HIS A O 1
ATOM 1769 N N . PRO A 1 224 ? -6.005 -16.106 27.431 1.00 24.05 224 PRO A N 1
ATOM 1770 C CA . PRO A 1 224 ? -5.953 -16.902 28.643 1.00 24.05 224 PRO A CA 1
ATOM 1771 C C . PRO A 1 224 ? -5.890 -15.921 29.818 1.00 24.05 224 PRO A C 1
ATOM 1773 O O . PRO A 1 224 ? -4.938 -15.160 29.987 1.00 24.05 224 PRO A O 1
ATOM 1776 N N . ARG A 1 225 ? -6.965 -15.903 30.609 1.00 28.28 225 ARG A N 1
ATOM 1777 C CA . ARG A 1 225 ? -7.129 -15.107 31.830 1.00 28.28 225 ARG A CA 1
ATOM 1778 C C . ARG A 1 225 ? -5.861 -15.115 32.692 1.00 28.28 225 ARG A C 1
ATOM 1780 O O . ARG A 1 225 ? -5.633 -16.101 33.382 1.00 28.28 225 ARG A O 1
ATOM 1787 N N . LYS A 1 226 ? -5.132 -13.997 32.766 1.00 23.42 226 LYS A N 1
ATOM 1788 C CA . LYS A 1 226 ? -4.404 -13.556 33.974 1.00 23.42 226 LYS A CA 1
ATOM 1789 C C . LYS A 1 226 ? -4.356 -12.026 34.018 1.00 23.42 226 LYS A C 1
ATOM 1791 O O . LYS A 1 226 ? -3.441 -11.405 33.492 1.00 23.42 226 LYS A O 1
ATOM 1796 N N . ARG A 1 227 ? -5.356 -11.417 34.666 1.00 24.31 227 ARG A N 1
ATOM 1797 C CA . ARG A 1 227 ? -5.258 -10.035 35.158 1.00 24.31 227 ARG A CA 1
ATOM 1798 C C . ARG A 1 227 ? -4.157 -9.996 36.218 1.00 24.31 227 ARG A C 1
ATOM 1800 O O . ARG A 1 227 ? -4.254 -10.710 37.211 1.00 24.31 227 ARG A O 1
ATOM 1807 N N . ALA A 1 228 ? -3.139 -9.170 36.012 1.00 24.86 228 ALA A N 1
ATOM 1808 C CA . ALA A 1 228 ? -2.228 -8.750 37.067 1.00 24.86 228 ALA A CA 1
ATOM 1809 C C . ALA A 1 228 ? -2.566 -7.298 37.413 1.00 24.86 228 ALA A C 1
ATOM 1811 O O . ALA A 1 228 ? -2.175 -6.369 36.713 1.00 24.86 228 ALA A O 1
ATOM 1812 N N . THR A 1 229 ? -3.354 -7.120 38.466 1.00 25.58 229 THR A N 1
ATOM 1813 C CA . THR A 1 229 ? -3.546 -5.838 39.143 1.00 25.58 229 THR A CA 1
ATOM 1814 C C . THR A 1 229 ? -2.234 -5.503 39.854 1.00 25.58 229 THR A C 1
ATOM 1816 O O . THR A 1 229 ? -1.778 -6.286 40.687 1.00 25.58 229 THR A O 1
ATOM 1819 N N . LEU A 1 230 ? -1.597 -4.382 39.517 1.00 25.58 230 LEU A N 1
ATOM 1820 C CA . LEU A 1 230 ? -0.501 -3.837 40.322 1.00 25.58 230 LEU A CA 1
ATOM 1821 C C . LEU A 1 230 ? -1.093 -2.919 41.404 1.00 25.58 230 LEU A C 1
ATOM 1823 O O . LEU A 1 230 ? -1.996 -2.143 41.088 1.00 25.58 230 LEU A O 1
ATOM 1827 N N . PRO A 1 231 ? -0.629 -3.007 42.663 1.00 24.84 231 PRO A N 1
ATOM 1828 C CA . PRO A 1 231 ? -1.095 -2.142 43.736 1.00 24.84 231 PRO A CA 1
ATOM 1829 C C . PRO A 1 231 ? -0.486 -0.744 43.583 1.00 24.84 231 PRO A C 1
ATOM 1831 O O . PRO A 1 231 ? 0.703 -0.601 43.297 1.00 24.84 231 PRO A O 1
ATOM 1834 N N . VAL A 1 232 ? -1.310 0.282 43.787 1.00 27.62 232 VAL A N 1
ATOM 1835 C CA . VAL A 1 232 ? -0.861 1.660 44.009 1.00 27.62 232 VAL A CA 1
ATOM 1836 C C . VAL A 1 232 ? -0.336 1.725 45.448 1.00 27.62 232 VAL A C 1
ATOM 1838 O O . VAL A 1 232 ? -1.076 1.326 46.349 1.00 27.62 232 VAL A O 1
ATOM 1841 N N . PRO A 1 233 ? 0.908 2.162 45.710 1.00 26.86 233 PRO A N 1
ATOM 1842 C CA . PRO A 1 233 ? 1.307 2.493 47.065 1.00 26.86 233 PRO A CA 1
ATOM 1843 C C . PRO A 1 233 ? 0.723 3.859 47.430 1.00 26.86 233 PRO A C 1
ATOM 1845 O O . PRO A 1 233 ? 0.919 4.841 46.714 1.00 26.86 233 PRO A O 1
ATOM 1848 N N . ASP A 1 234 ? -0.010 3.888 48.538 1.00 32.25 234 ASP A N 1
ATOM 1849 C CA . ASP A 1 234 ? -0.410 5.112 49.220 1.00 32.25 234 ASP A CA 1
ATOM 1850 C C . ASP A 1 234 ? 0.821 5.843 49.782 1.00 32.25 234 ASP A C 1
ATOM 1852 O O . ASP A 1 234 ? 1.627 5.235 50.491 1.00 32.25 234 ASP A O 1
ATOM 1856 N N . ARG A 1 235 ? 0.826 7.164 49.551 1.00 33.72 235 ARG A N 1
ATOM 1857 C CA . ARG A 1 235 ? 1.674 8.240 50.110 1.00 33.72 235 ARG A CA 1
ATOM 1858 C C . ARG A 1 235 ? 3.052 8.474 49.494 1.00 33.72 235 ARG A C 1
ATOM 1860 O O . ARG A 1 235 ? 3.930 7.591 49.564 1.00 33.72 235 ARG A O 1
#

Secondary structure (DSSP, 8-state):
--EEEEE--SSSS--EEEEE-TTS-EEEEETTEEEE-HHHHHHH-------GGGHHHHHS-HHHHHHHHHHHHHHH-TTHHHHHHHHHHHHHHHHHHTTT-SSGGGGHHHHHHHHHHHHHHHHHHHHHHHHHHHHHHHHHHHH-TTS-EEEEEE-SS-TTS-HHHHHHHTHHHHHHHTS--SSGGG-EEEEEETTEEHHHHS-TTTTHHHHHHHSTTSS---------PPPPPP-

pLDDT: mean 76.38, std 21.12, range [23.42, 97.19]

Organism: Enterobacter cloacae (NCBI:txid550)

Radius of gyration: 21.39 Å; chains: 1; bounding box: 52×34×72 Å

InterPro domains:
  IPR001238 DNA-binding, RecF [MF_00365] (1-235)
  IPR001238 DNA-binding, RecF [TIGR00611] (16-208)
  IPR018078 DNA-binding, RecF, conserved site [PS00617] (50-70)
  IPR027417 P-loop containing nucleoside triphosphate hydrolase [G3DSA:3.40.50.300] (19-52)
  IPR027417 P-loop containing nucleoside triphosphate hydrolase [SSF52540] (12-208)
  IPR042174 DNA-binding RecF, domain 2 [G3DSA:1.20.1050.90] (53-209)